Protein AF-A0A821U5T6-F1 (afdb_monomer)

Foldseek 3Di:
DDDDDDDDDDDDDDDPDPDPDDPPDDDDPVVVVDVCPVPCVVVDDPVVVVVVVVVVVVVVVVVVVVVVVCVVVPPPPPVDDDPPDDPPPPDPPLRVLVVVLVVVLVVQLPDDDDFDDPVVLVVCCVPPPDPVQCVDPVSVVVSVVVVVVVRVVVSVVRSLLSCQVPDDQDPGPPCPPPPNDHHDPDPPPPDPPDCVVVVVVVVVVVCVVPPPVQPVVSVVVVVVCCVVPVVPPPDDPVVD

Secondary structure (DSSP, 8-state):
--------------------PPPP----GGGT--TTTT-HHHH--HHHHHHHHHHHHHHHHHHHHHHHHHHHHHHHHTTS----PPPTT---HHHHHHHHHHHHHHHHHTS--PPPPHHHHHHHHHHHS-HHHHHSHHHHHHHHHHHHHHHHHHHHHHHHHHHHHH-PPP--TT-TT-S-PSPPPP-TT---S-THHHHHHHHHHHHHHH-----HHHHHHHHHHHHHHTTS-S--GGG-

Structure (mmCIF, N/CA/C/O backbone):
data_AF-A0A821U5T6-F1
#
_entry.id   AF-A0A821U5T6-F1
#
loop_
_atom_site.group_PDB
_atom_site.id
_atom_site.type_symbol
_atom_site.label_atom_id
_atom_site.label_alt_id
_atom_site.label_comp_id
_atom_site.label_asym_id
_atom_site.label_entity_id
_atom_site.label_seq_id
_atom_site.pdbx_PDB_ins_code
_atom_site.Cartn_x
_atom_site.Cartn_y
_atom_site.Cartn_z
_atom_site.occupancy
_atom_site.B_iso_or_equiv
_atom_site.auth_seq_id
_atom_site.auth_comp_id
_atom_site.auth_asym_id
_atom_site.auth_atom_id
_atom_site.pdbx_PDB_model_num
ATOM 1 N N . MET A 1 1 ? 11.847 -25.724 -51.169 1.00 41.75 1 MET A N 1
ATOM 2 C CA . MET A 1 1 ? 12.305 -25.542 -52.565 1.00 41.75 1 MET A CA 1
ATOM 3 C C . MET A 1 1 ? 11.464 -24.415 -53.144 1.00 41.75 1 MET A C 1
ATOM 5 O O . MET A 1 1 ? 10.298 -24.633 -53.436 1.00 41.75 1 MET A O 1
ATOM 9 N N . ASN A 1 2 ? 11.985 -23.185 -53.131 1.00 35.88 2 ASN A N 1
ATOM 10 C CA . ASN A 1 2 ? 11.194 -21.982 -53.409 1.00 35.88 2 ASN A CA 1
ATOM 11 C C . ASN A 1 2 ? 11.199 -21.663 -54.905 1.00 35.88 2 ASN A C 1
ATOM 13 O O . ASN A 1 2 ? 12.261 -21.547 -55.509 1.00 35.88 2 ASN A O 1
ATOM 17 N N . GLY A 1 3 ? 10.001 -21.537 -55.475 1.00 44.62 3 GLY A N 1
ATOM 18 C CA . GLY A 1 3 ? 9.783 -21.183 -56.873 1.00 44.62 3 GLY A CA 1
ATOM 19 C C . GLY A 1 3 ? 9.775 -19.680 -57.150 1.00 44.62 3 GLY A C 1
ATOM 20 O O . GLY A 1 3 ? 9.912 -18.867 -56.238 1.00 44.62 3 GLY A O 1
ATOM 21 N N . LYS A 1 4 ? 9.591 -19.362 -58.437 1.00 37.97 4 LYS A N 1
ATOM 22 C CA . LYS A 1 4 ? 8.979 -18.170 -59.075 1.00 37.97 4 LYS A CA 1
ATOM 23 C C . LYS A 1 4 ? 9.140 -18.401 -60.594 1.00 37.97 4 LYS A C 1
ATOM 25 O O . LYS A 1 4 ? 10.227 -18.756 -61.029 1.00 37.97 4 LYS A O 1
ATOM 30 N N . GLY A 1 5 ? 8.083 -18.465 -61.415 1.00 35.12 5 GLY A N 1
ATOM 31 C CA . GLY A 1 5 ? 7.288 -17.315 -61.876 1.00 35.12 5 GLY A CA 1
ATOM 32 C C . GLY A 1 5 ? 8.215 -16.351 -62.631 1.00 35.12 5 GLY A C 1
ATOM 33 O O . GLY A 1 5 ? 9.067 -15.757 -61.992 1.00 35.12 5 GLY A O 1
ATOM 34 N N . GLY A 1 6 ? 8.226 -16.175 -63.952 1.00 39.78 6 GLY A N 1
ATOM 35 C CA . GLY A 1 6 ? 7.180 -16.244 -64.967 1.00 39.78 6 GLY A CA 1
ATOM 36 C C . GLY A 1 6 ? 7.080 -14.864 -65.635 1.00 39.78 6 GLY A C 1
ATOM 37 O O . GLY A 1 6 ? 6.573 -13.943 -65.005 1.00 39.78 6 GLY A O 1
ATOM 38 N N . SER A 1 7 ? 7.576 -14.705 -66.870 1.00 36.31 7 SER A N 1
ATOM 39 C CA . SER A 1 7 ? 7.034 -13.795 -67.905 1.00 36.31 7 SER A CA 1
ATOM 40 C C . SER A 1 7 ? 7.830 -13.855 -69.220 1.00 36.31 7 SER A C 1
ATOM 42 O O . SER A 1 7 ? 8.996 -14.247 -69.196 1.00 36.31 7 SER A O 1
ATOM 44 N N . PRO A 1 8 ? 7.190 -13.539 -70.365 1.00 48.41 8 PRO A N 1
ATOM 45 C CA . PRO A 1 8 ? 7.439 -14.201 -71.642 1.00 48.41 8 PRO A CA 1
ATOM 46 C C . PRO A 1 8 ? 7.877 -13.180 -72.730 1.00 48.41 8 PRO A C 1
ATOM 48 O O . PRO A 1 8 ? 8.609 -12.250 -72.409 1.00 48.41 8 PRO A O 1
ATOM 51 N N . PRO A 1 9 ? 7.562 -13.369 -74.024 1.00 58.09 9 PRO A N 1
ATOM 52 C CA . PRO A 1 9 ? 8.517 -13.627 -75.096 1.00 58.09 9 PRO A CA 1
ATOM 53 C C . PRO A 1 9 ? 8.724 -12.403 -76.011 1.00 58.09 9 PRO A C 1
ATOM 55 O O . PRO A 1 9 ? 7.942 -11.456 -75.995 1.00 58.09 9 PRO A O 1
ATOM 58 N N . SER A 1 10 ? 9.702 -12.439 -76.918 1.00 38.41 10 SER A N 1
ATOM 59 C CA . SER A 1 10 ? 9.569 -11.649 -78.147 1.00 38.41 10 SER A CA 1
ATOM 60 C C . SER A 1 10 ? 10.145 -12.364 -79.360 1.00 38.41 10 SER A C 1
ATOM 62 O O . SER A 1 10 ? 11.200 -12.997 -79.340 1.00 38.41 10 SER A O 1
ATOM 64 N N . LEU A 1 11 ? 9.310 -12.332 -80.391 1.00 34.28 11 LEU A N 1
ATOM 65 C CA . LEU A 1 11 ? 9.379 -13.089 -81.616 1.00 34.28 11 LEU A CA 1
ATOM 66 C C . LEU A 1 11 ? 10.577 -12.712 -82.486 1.00 34.28 11 LEU A C 1
ATOM 68 O O . LEU A 1 11 ? 10.968 -11.555 -82.619 1.00 34.28 11 LEU A O 1
ATOM 72 N N . SER A 1 12 ? 11.044 -13.759 -83.160 1.00 47.06 12 SER A N 1
ATOM 73 C CA . SER A 1 12 ? 11.695 -13.798 -84.464 1.00 47.06 12 SER A CA 1
ATOM 74 C C . SER A 1 12 ? 11.774 -12.482 -85.244 1.00 47.06 12 SER A C 1
ATOM 76 O O . SER A 1 12 ? 10.763 -11.948 -85.700 1.00 47.06 12 SER A O 1
ATOM 78 N N . THR A 1 13 ? 12.995 -12.110 -85.624 1.00 39.12 13 THR A N 1
ATOM 79 C CA . THR A 1 13 ? 13.221 -11.534 -86.951 1.00 39.12 13 THR A CA 1
ATOM 80 C C . THR A 1 13 ? 14.315 -12.321 -87.661 1.00 39.12 13 THR A C 1
ATOM 82 O O . THR A 1 13 ? 15.510 -12.224 -87.398 1.00 39.12 13 THR A O 1
ATOM 85 N N . ASN A 1 14 ? 13.850 -13.177 -88.564 1.00 47.62 14 ASN A N 1
ATOM 86 C CA . ASN A 1 14 ? 14.641 -13.892 -89.543 1.00 47.62 14 ASN A CA 1
ATOM 87 C C . ASN A 1 14 ? 15.193 -12.871 -90.551 1.00 47.62 14 ASN A C 1
ATOM 89 O O . ASN A 1 14 ? 14.441 -12.325 -91.356 1.00 47.62 14 ASN A O 1
ATOM 93 N N . ARG A 1 15 ? 16.497 -12.587 -90.502 1.00 43.56 15 ARG A N 1
ATOM 94 C CA . ARG A 1 15 ? 17.212 -11.894 -91.583 1.00 43.56 15 ARG A CA 1
ATOM 95 C C . ARG A 1 15 ? 18.318 -12.805 -92.101 1.00 43.56 15 ARG A C 1
ATOM 97 O O . ARG A 1 15 ? 19.454 -12.757 -91.633 1.00 43.56 15 ARG A O 1
ATOM 104 N N . LYS A 1 16 ? 17.980 -13.628 -93.096 1.00 54.50 16 LYS A N 1
ATOM 105 C CA . LYS A 1 16 ? 18.964 -14.283 -93.967 1.00 54.50 16 LYS A CA 1
ATOM 106 C C . LYS A 1 16 ? 19.743 -13.193 -94.709 1.00 54.50 16 LYS A C 1
ATOM 108 O O . LYS A 1 16 ? 19.276 -12.668 -95.713 1.00 54.50 16 LYS A O 1
ATOM 113 N N . SER A 1 17 ? 20.911 -12.821 -94.186 1.00 55.22 17 SER A N 1
ATOM 114 C CA . SER A 1 17 ? 21.883 -12.014 -94.925 1.00 55.22 17 SER A CA 1
ATOM 115 C C . SER A 1 17 ? 22.790 -12.963 -95.704 1.00 55.22 17 SER A C 1
ATOM 117 O O . SER A 1 17 ? 23.592 -13.688 -95.120 1.00 55.22 17 SER A O 1
ATOM 119 N N . ASN A 1 18 ? 22.632 -12.995 -97.027 1.00 61.22 18 ASN A N 1
ATOM 120 C CA . ASN A 1 18 ? 23.590 -13.637 -97.922 1.00 61.22 18 ASN A CA 1
ATOM 121 C C . ASN A 1 18 ? 24.898 -12.834 -97.871 1.00 61.22 18 ASN A C 1
ATOM 123 O O . ASN A 1 18 ? 25.072 -11.868 -98.611 1.00 61.22 18 ASN A O 1
ATOM 127 N N . LYS A 1 19 ? 25.805 -13.190 -96.956 1.00 64.50 19 LYS A N 1
ATOM 128 C CA . LYS A 1 19 ? 27.163 -12.642 -96.925 1.00 64.50 19 LYS A CA 1
ATOM 129 C C . LYS A 1 19 ? 27.997 -13.386 -97.960 1.00 64.50 19 LYS A C 1
ATOM 131 O O . LYS A 1 19 ? 28.305 -14.559 -97.775 1.00 64.50 19 LYS A O 1
ATOM 136 N N . VAL A 1 20 ? 28.361 -12.703 -99.042 1.00 66.44 20 VAL A N 1
ATOM 137 C CA . VAL A 1 20 ? 29.410 -13.167 -99.954 1.00 66.44 20 VAL A CA 1
ATOM 138 C C . VAL A 1 20 ? 30.712 -13.190 -99.153 1.00 66.44 20 VAL A C 1
ATOM 140 O O . VAL A 1 20 ? 31.238 -12.139 -98.791 1.00 66.44 20 VAL A O 1
ATOM 143 N N . VAL A 1 21 ? 31.190 -14.381 -98.796 1.00 72.69 21 VAL A N 1
ATOM 144 C CA . VAL A 1 21 ? 32.475 -14.549 -98.111 1.00 72.69 21 VAL A CA 1
ATOM 145 C C . VAL A 1 21 ? 33.541 -14.697 -99.186 1.00 72.69 21 VAL A C 1
ATOM 147 O O . VAL A 1 21 ? 33.490 -15.625 -99.991 1.00 72.69 21 VAL A O 1
ATOM 150 N N . LEU A 1 22 ? 34.487 -13.758 -99.216 1.00 71.94 22 LEU A N 1
ATOM 151 C CA . LEU A 1 22 ? 35.672 -13.875 -100.060 1.00 71.94 22 LEU A CA 1
ATOM 152 C C . LEU A 1 22 ? 36.448 -15.141 -99.654 1.00 71.94 22 LEU A C 1
ATOM 154 O O . LEU A 1 22 ? 36.551 -15.424 -98.456 1.00 71.94 22 LEU A O 1
ATOM 158 N N . PRO A 1 23 ? 36.995 -15.905 -100.613 1.00 70.00 23 PRO A N 1
ATOM 159 C CA . PRO A 1 23 ? 37.800 -17.075 -100.297 1.00 70.00 23 PRO A CA 1
ATOM 160 C C . PRO A 1 23 ? 38.982 -16.681 -99.408 1.00 70.00 23 PRO A C 1
ATOM 162 O O . PRO A 1 23 ? 39.540 -15.587 -99.530 1.00 70.00 23 PRO A O 1
ATOM 165 N N . GLN A 1 24 ? 39.354 -17.575 -98.490 1.00 73.62 24 GLN A N 1
ATOM 166 C CA . GLN A 1 24 ? 40.484 -17.338 -97.600 1.00 73.62 24 GLN A CA 1
ATOM 167 C C . GLN A 1 24 ? 41.754 -17.144 -98.431 1.00 73.62 24 GLN A C 1
ATOM 169 O O . GLN A 1 24 ? 42.193 -18.050 -99.139 1.00 73.62 24 GLN A O 1
ATOM 174 N N . ILE A 1 25 ? 42.338 -15.948 -98.345 1.00 74.69 25 ILE A N 1
ATOM 175 C CA . ILE A 1 25 ? 43.613 -15.638 -98.989 1.00 74.69 25 ILE A CA 1
ATOM 176 C C . ILE A 1 25 ? 44.682 -16.487 -98.297 1.00 74.69 25 ILE A C 1
ATOM 178 O O . ILE A 1 25 ? 45.031 -16.230 -97.142 1.00 74.69 25 ILE A O 1
ATOM 182 N N . GLN A 1 26 ? 45.193 -17.501 -98.996 1.00 75.56 26 GLN A N 1
ATOM 183 C CA . GLN A 1 26 ? 46.324 -18.293 -98.524 1.00 75.56 26 GLN A CA 1
ATOM 184 C C . GLN A 1 26 ? 47.570 -17.403 -98.538 1.00 75.56 26 GLN A C 1
ATOM 186 O O . GLN A 1 26 ? 48.056 -17.005 -99.595 1.00 75.56 26 GLN A O 1
ATOM 191 N N . ARG A 1 27 ? 48.053 -17.026 -97.352 1.00 73.88 27 ARG A N 1
ATOM 192 C CA . ARG A 1 27 ? 49.290 -16.250 -97.210 1.00 73.88 27 ARG A CA 1
ATOM 193 C C . ARG A 1 27 ? 50.480 -17.201 -97.272 1.00 73.88 27 ARG A C 1
ATOM 195 O O . ARG A 1 27 ? 50.437 -18.281 -96.690 1.00 73.88 27 ARG A O 1
ATOM 202 N N . HIS A 1 28 ? 51.533 -16.789 -97.973 1.00 75.38 28 HIS A N 1
ATOM 203 C CA . HIS A 1 28 ? 52.775 -17.552 -98.082 1.00 75.38 28 HIS A CA 1
ATOM 204 C C . HIS A 1 28 ? 53.360 -17.843 -96.681 1.00 75.38 28 HIS A C 1
ATOM 206 O O . HIS A 1 28 ? 53.300 -16.950 -95.834 1.00 75.38 28 HIS A O 1
ATOM 212 N N . PRO A 1 29 ? 53.946 -19.029 -96.411 1.00 71.38 29 PRO A N 1
ATOM 213 C CA . PRO A 1 29 ? 54.462 -19.401 -95.085 1.00 71.38 29 PRO A CA 1
ATOM 214 C C . PRO A 1 29 ? 55.449 -18.381 -94.490 1.00 71.38 29 PRO A C 1
ATOM 216 O O . PRO A 1 29 ? 55.382 -18.093 -93.300 1.00 71.38 29 PRO A O 1
ATOM 219 N N . ALA A 1 30 ? 56.260 -17.727 -95.330 1.00 69.19 30 ALA A N 1
ATOM 220 C CA . ALA A 1 30 ? 57.162 -16.639 -94.923 1.00 69.19 30 ALA A CA 1
ATOM 221 C C . ALA A 1 30 ? 56.457 -15.421 -94.279 1.00 69.19 30 ALA A C 1
ATOM 223 O O . ALA A 1 30 ? 57.089 -14.651 -93.570 1.00 69.19 30 ALA A O 1
ATOM 224 N N . TYR A 1 31 ? 55.148 -15.238 -94.491 1.00 69.19 31 TYR A N 1
ATOM 225 C CA . TYR A 1 31 ? 54.360 -14.194 -93.824 1.00 69.19 31 TYR A CA 1
ATOM 226 C C . TYR A 1 31 ? 54.216 -14.444 -92.315 1.00 69.19 31 TYR A C 1
ATOM 228 O O . TYR A 1 31 ? 54.044 -13.508 -91.536 1.00 69.19 31 TYR A O 1
ATOM 236 N N . PHE A 1 32 ? 54.237 -15.711 -91.893 1.00 68.75 32 PHE A N 1
ATOM 237 C CA . PHE A 1 32 ? 54.090 -16.089 -90.488 1.00 68.75 32 PHE A CA 1
ATOM 238 C C . PHE A 1 32 ? 55.421 -16.052 -89.725 1.00 68.75 32 PHE A C 1
ATOM 240 O O . PHE A 1 32 ? 55.407 -15.991 -88.494 1.00 68.75 32 PHE A O 1
ATOM 247 N N . GLU A 1 33 ? 56.539 -16.023 -90.451 1.00 74.00 33 GLU A N 1
ATOM 248 C CA . GLU A 1 33 ? 57.908 -15.947 -89.937 1.00 74.00 33 GLU A CA 1
ATOM 249 C C . GLU A 1 33 ? 58.474 -14.530 -90.111 1.00 74.00 33 GLU A C 1
ATOM 251 O O . GLU A 1 33 ? 59.474 -14.314 -90.789 1.00 74.00 33 GLU A O 1
ATOM 256 N N . ASP A 1 34 ? 57.814 -13.536 -89.510 1.00 72.75 34 ASP A N 1
ATOM 257 C CA . ASP A 1 34 ? 58.365 -12.181 -89.431 1.00 72.75 34 ASP A CA 1
ATOM 258 C C . ASP A 1 34 ? 59.373 -12.102 -88.263 1.00 72.75 34 ASP A C 1
ATOM 260 O O . ASP A 1 34 ? 58.960 -12.207 -87.097 1.00 72.75 34 ASP A O 1
ATOM 264 N N . PRO A 1 35 ? 60.681 -11.903 -88.527 1.00 75.88 35 PRO A N 1
ATOM 265 C CA . PRO A 1 35 ? 61.704 -11.819 -87.484 1.00 75.88 35 PRO A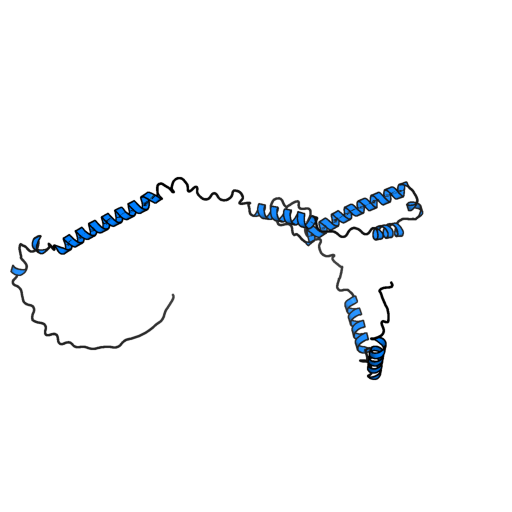 CA 1
ATOM 266 C C . PRO A 1 35 ? 61.493 -10.635 -86.523 1.00 75.88 35 PRO A C 1
ATOM 268 O O . PRO A 1 35 ? 62.064 -10.623 -85.433 1.00 75.88 35 PRO A O 1
ATOM 271 N N . TYR A 1 36 ? 60.647 -9.661 -86.878 1.00 71.50 36 TYR A N 1
ATOM 272 C CA . TYR A 1 36 ? 60.377 -8.461 -86.083 1.00 71.50 36 TYR A CA 1
ATOM 273 C C . TYR A 1 36 ? 59.015 -8.469 -85.378 1.00 71.50 36 TYR A C 1
ATOM 275 O O . TYR A 1 36 ? 58.653 -7.479 -84.737 1.00 71.50 36 TYR A O 1
ATOM 283 N N . LYS A 1 37 ? 58.276 -9.585 -85.411 1.00 73.12 37 LYS A N 1
ATOM 284 C CA . LYS A 1 37 ? 56.957 -9.727 -84.763 1.00 73.12 37 LYS A CA 1
ATOM 285 C C . LYS A 1 37 ? 56.964 -9.424 -83.258 1.00 73.12 37 LYS A C 1
ATOM 287 O O . LYS A 1 37 ? 55.982 -8.915 -82.726 1.00 73.12 37 LYS A O 1
ATOM 292 N N . ASN A 1 38 ? 58.080 -9.707 -82.587 1.00 75.75 38 ASN A N 1
ATOM 293 C CA . ASN A 1 38 ? 58.281 -9.439 -81.157 1.00 75.75 38 ASN A CA 1
ATOM 294 C C . ASN A 1 38 ? 59.041 -8.127 -80.901 1.00 75.75 38 ASN A C 1
ATOM 296 O O . ASN A 1 38 ? 59.502 -7.884 -79.786 1.00 75.75 38 ASN A O 1
ATOM 300 N N . SER A 1 39 ? 59.236 -7.297 -81.929 1.00 82.75 39 SER A N 1
ATOM 301 C CA . SER A 1 39 ? 59.929 -6.026 -81.764 1.00 82.75 39 SER A CA 1
ATOM 302 C C . SER A 1 39 ? 59.099 -5.078 -80.904 1.00 82.75 39 SER A C 1
ATOM 304 O O . SER A 1 39 ? 57.879 -4.965 -81.043 1.00 82.75 39 SER A O 1
ATOM 306 N N . ILE A 1 40 ? 59.794 -4.337 -80.042 1.00 76.81 40 ILE A N 1
ATOM 307 C CA . ILE A 1 40 ? 59.189 -3.317 -79.181 1.00 76.81 40 ILE A CA 1
ATOM 308 C C . ILE A 1 40 ? 58.408 -2.304 -80.029 1.00 76.81 40 ILE A C 1
ATOM 310 O O . ILE A 1 40 ? 57.365 -1.831 -79.599 1.00 76.81 40 ILE A O 1
ATOM 314 N N . LEU A 1 41 ? 58.858 -2.023 -81.257 1.00 75.81 41 LEU A N 1
ATOM 315 C CA . LEU A 1 41 ? 58.218 -1.086 -82.182 1.00 75.81 41 LEU A CA 1
ATOM 316 C C . LEU A 1 41 ? 56.816 -1.528 -82.632 1.00 75.81 41 LEU A C 1
ATOM 318 O O . LEU A 1 41 ? 55.971 -0.669 -82.863 1.00 75.81 41 LEU A O 1
ATOM 322 N N . PHE A 1 42 ? 56.548 -2.835 -82.727 1.00 75.94 42 PHE A N 1
ATOM 323 C CA . PHE A 1 42 ? 55.234 -3.350 -83.128 1.00 75.94 42 PHE A CA 1
ATOM 324 C C . PHE A 1 42 ? 54.227 -3.353 -81.967 1.00 75.94 42 PHE A C 1
ATOM 326 O O . PHE A 1 42 ? 53.027 -3.167 -82.167 1.00 75.94 42 PHE A O 1
ATOM 333 N N . SER A 1 43 ? 54.711 -3.547 -80.736 1.00 76.94 43 SER A N 1
ATOM 334 C CA . SER A 1 43 ? 53.879 -3.568 -79.527 1.00 76.94 43 SER A CA 1
ATOM 335 C C . SER A 1 43 ? 53.753 -2.210 -78.835 1.00 76.94 43 SER A C 1
ATOM 337 O O . SER A 1 43 ? 52.844 -2.020 -78.028 1.00 76.94 43 SER A O 1
ATOM 339 N N . PHE A 1 44 ? 54.670 -1.274 -79.096 1.00 84.94 44 PHE A N 1
ATOM 340 C CA . PHE A 1 44 ? 54.711 0.011 -78.409 1.00 84.94 44 PHE A CA 1
ATOM 341 C C . PHE A 1 44 ? 53.586 0.927 -78.883 1.00 84.94 44 PHE A C 1
ATOM 343 O O . PHE A 1 44 ? 53.511 1.315 -80.048 1.00 84.94 44 PHE A O 1
ATOM 350 N N . LYS A 1 45 ? 52.741 1.337 -77.939 1.00 85.50 45 LYS A N 1
ATOM 351 C CA . LYS A 1 45 ? 51.684 2.320 -78.158 1.00 85.50 45 LYS A CA 1
ATOM 352 C C . LYS A 1 45 ? 51.918 3.501 -77.234 1.00 85.50 45 LYS A C 1
ATOM 354 O O . LYS A 1 45 ? 51.827 3.379 -76.016 1.00 85.50 45 LYS A O 1
ATOM 359 N N . LEU A 1 46 ? 52.203 4.662 -77.823 1.00 87.56 46 LEU A N 1
ATOM 360 C CA . LEU A 1 46 ? 52.455 5.892 -77.069 1.00 87.56 46 LEU A CA 1
ATOM 361 C C . LEU A 1 46 ? 51.280 6.247 -76.144 1.00 87.56 46 LEU A C 1
ATOM 363 O O . LEU A 1 46 ? 51.502 6.653 -75.007 1.00 87.56 46 LEU A O 1
ATOM 367 N N . LYS A 1 47 ? 50.048 6.034 -76.622 1.00 91.31 47 LYS A N 1
ATOM 368 C CA . LYS A 1 47 ? 48.818 6.255 -75.857 1.00 91.31 47 LYS A CA 1
ATOM 369 C C . LYS A 1 47 ? 48.799 5.450 -74.557 1.00 91.31 47 LYS A C 1
ATOM 371 O O . LYS A 1 47 ? 48.578 6.029 -73.505 1.00 91.31 47 LYS A O 1
ATOM 376 N N . ASP A 1 48 ? 49.095 4.154 -74.617 1.00 90.81 48 ASP A N 1
ATOM 377 C CA . ASP A 1 48 ? 49.048 3.278 -73.439 1.00 90.81 48 ASP A CA 1
ATOM 378 C C . ASP A 1 48 ? 50.050 3.748 -72.371 1.00 90.81 48 ASP A C 1
ATOM 380 O O . ASP A 1 48 ? 49.731 3.796 -71.185 1.00 90.81 48 ASP A O 1
ATOM 384 N N . ARG A 1 49 ? 51.234 4.209 -72.797 1.00 89.94 49 ARG A N 1
ATOM 385 C CA . ARG A 1 49 ? 52.244 4.787 -71.897 1.00 89.94 49 ARG A CA 1
ATOM 386 C C . ARG A 1 49 ? 51.796 6.115 -71.280 1.00 89.94 49 ARG A C 1
ATOM 388 O O . ARG A 1 49 ? 52.077 6.367 -70.109 1.00 89.94 49 ARG A O 1
ATOM 395 N N . GLN A 1 50 ? 51.124 6.966 -72.054 1.00 93.56 50 GLN A N 1
ATOM 396 C CA . GLN A 1 50 ? 50.547 8.219 -71.554 1.00 93.56 50 GLN A CA 1
ATOM 397 C C . GLN A 1 50 ? 49.408 7.948 -70.562 1.00 93.56 50 GLN A C 1
ATOM 399 O O . GLN A 1 50 ? 49.366 8.573 -69.503 1.00 93.56 50 GLN A O 1
ATOM 404 N N . ASP A 1 51 ? 48.551 6.967 -70.848 1.00 93.56 51 ASP A N 1
ATOM 405 C CA . ASP A 1 51 ? 47.458 6.544 -69.970 1.00 93.56 51 ASP A CA 1
ATOM 406 C C . ASP A 1 51 ? 47.998 5.956 -68.653 1.00 93.56 51 ASP A C 1
ATOM 408 O O . ASP A 1 51 ? 47.479 6.250 -67.576 1.00 93.56 51 ASP A O 1
ATOM 412 N N . GLU A 1 52 ? 49.068 5.156 -68.700 1.00 95.62 52 GLU A N 1
ATOM 413 C CA . GLU A 1 52 ? 49.755 4.659 -67.500 1.00 95.62 52 GLU A CA 1
ATOM 414 C C . GLU A 1 52 ? 50.375 5.784 -66.669 1.00 95.62 52 GLU A C 1
ATOM 416 O O . GLU A 1 52 ? 50.255 5.781 -65.442 1.00 95.62 52 GLU A O 1
ATOM 421 N N . MET A 1 53 ? 51.021 6.755 -67.320 1.00 95.69 53 MET A N 1
ATOM 422 C CA . MET A 1 53 ? 51.597 7.915 -66.642 1.00 95.69 53 MET A CA 1
ATOM 423 C C . MET A 1 53 ? 50.511 8.741 -65.948 1.00 95.69 53 MET A C 1
ATOM 425 O O . MET A 1 53 ? 50.660 9.085 -64.777 1.00 95.69 53 MET A O 1
ATOM 429 N N . LEU A 1 54 ? 49.390 8.989 -66.631 1.00 96.38 54 LEU A N 1
ATOM 430 C CA . LEU A 1 54 ? 48.260 9.719 -66.065 1.00 96.38 54 LEU A CA 1
ATOM 431 C C . LEU A 1 54 ? 47.661 8.986 -64.860 1.00 96.38 54 LEU A C 1
ATOM 433 O O . LEU A 1 54 ? 47.423 9.602 -63.824 1.00 96.38 54 LEU A O 1
ATOM 437 N N . LYS A 1 55 ? 47.484 7.661 -64.950 1.00 96.69 55 LYS A N 1
ATOM 438 C CA . LYS A 1 55 ? 47.009 6.844 -63.821 1.00 96.69 55 LYS A CA 1
ATOM 439 C C . LYS A 1 55 ? 47.911 6.975 -62.596 1.00 96.69 55 LYS A C 1
ATOM 441 O O . LYS A 1 55 ? 47.399 7.068 -61.486 1.00 96.69 55 LYS A O 1
ATOM 446 N N . ARG A 1 56 ? 49.236 6.996 -62.781 1.00 96.88 56 ARG A N 1
ATOM 447 C CA . ARG A 1 56 ? 50.183 7.180 -61.668 1.00 96.88 56 ARG A CA 1
ATOM 448 C C . ARG A 1 56 ? 50.011 8.542 -61.002 1.00 96.88 56 ARG A C 1
ATOM 450 O O . ARG A 1 56 ? 49.892 8.581 -59.785 1.00 96.88 56 ARG A O 1
ATOM 457 N N . ILE A 1 57 ? 49.916 9.613 -61.791 1.00 97.19 57 ILE A N 1
ATOM 458 C CA . ILE A 1 57 ? 49.719 10.978 -61.278 1.00 97.19 57 ILE A CA 1
ATOM 459 C C . ILE A 1 57 ? 48.412 11.075 -60.484 1.00 97.19 57 ILE A C 1
ATOM 461 O O . ILE A 1 57 ? 48.403 11.601 -59.376 1.00 97.19 57 ILE A O 1
ATOM 465 N N . VAL A 1 58 ? 47.318 10.517 -61.013 1.00 97.12 58 VAL A N 1
ATOM 466 C CA . VAL A 1 58 ? 46.013 10.510 -60.330 1.00 97.12 58 VAL A CA 1
ATOM 467 C C . VAL A 1 58 ? 46.085 9.759 -58.999 1.00 97.12 58 VAL A C 1
ATOM 469 O O . VAL A 1 58 ? 45.560 10.235 -57.998 1.00 97.12 58 VAL A O 1
ATOM 472 N N . LEU A 1 59 ? 46.756 8.604 -58.965 1.00 96.81 59 LEU A N 1
ATOM 473 C CA . LEU A 1 59 ? 46.920 7.823 -57.736 1.00 96.81 59 LEU A CA 1
ATOM 474 C C . LEU A 1 59 ? 47.812 8.524 -56.705 1.00 96.81 59 LEU A C 1
ATOM 476 O O . LEU A 1 59 ? 47.532 8.435 -55.512 1.00 96.81 59 LEU A O 1
ATOM 480 N N . GLU A 1 60 ? 48.876 9.202 -57.135 1.00 96.94 60 GLU A N 1
ATOM 481 C CA . GLU A 1 60 ? 49.724 9.998 -56.241 1.00 96.94 60 GLU A CA 1
ATOM 482 C C . GLU A 1 60 ? 48.952 11.169 -55.634 1.00 96.94 60 GLU A C 1
ATOM 484 O O . GLU A 1 60 ? 48.985 11.342 -54.417 1.00 96.94 60 GLU A O 1
ATOM 489 N N . HIS A 1 61 ? 48.195 11.908 -56.449 1.00 96.12 61 HIS A N 1
ATOM 490 C CA . HIS A 1 61 ? 47.340 12.993 -55.967 1.00 96.12 61 HIS A CA 1
ATOM 491 C C . HIS A 1 61 ? 46.284 12.497 -54.975 1.00 96.12 61 HIS A C 1
ATOM 493 O O . HIS A 1 61 ? 46.146 13.065 -53.896 1.00 96.12 61 HIS A O 1
ATOM 499 N N . ALA A 1 62 ? 45.596 11.396 -55.295 1.00 94.56 62 ALA A N 1
ATOM 500 C CA . ALA A 1 62 ? 44.592 10.811 -54.408 1.00 94.56 62 ALA A CA 1
ATOM 501 C C . ALA A 1 62 ? 45.184 10.420 -53.042 1.00 94.56 62 ALA A C 1
ATOM 503 O O . ALA A 1 62 ? 44.579 10.685 -52.005 1.00 94.56 62 ALA A O 1
ATOM 504 N N . LYS A 1 63 ? 46.395 9.845 -53.025 1.00 94.38 63 LYS A N 1
ATOM 505 C CA . LYS A 1 63 ? 47.103 9.508 -51.779 1.00 94.38 63 LYS A CA 1
ATOM 506 C C . LYS A 1 63 ? 47.502 10.743 -50.974 1.00 94.38 63 LYS A C 1
ATOM 508 O O . LYS A 1 63 ? 47.424 10.718 -49.749 1.00 94.38 63 LYS A O 1
ATOM 513 N N . GLN A 1 64 ? 47.953 11.805 -51.638 1.00 92.88 64 GLN A N 1
ATOM 514 C CA . GLN A 1 64 ? 48.321 13.053 -50.965 1.00 92.88 64 GLN A CA 1
ATOM 515 C C . GLN A 1 64 ? 47.101 13.736 -50.339 1.00 92.88 64 GLN A C 1
ATOM 517 O O . GLN A 1 64 ? 47.186 14.211 -49.209 1.00 92.88 64 GLN A O 1
ATOM 522 N N . GLU A 1 65 ? 45.960 13.747 -51.032 1.00 88.75 65 GLU A N 1
ATOM 523 C CA . GLU A 1 65 ? 44.700 14.279 -50.498 1.00 88.75 65 GLU A CA 1
ATOM 524 C C . GLU A 1 65 ? 44.190 13.463 -49.305 1.00 88.75 65 GLU A C 1
ATOM 526 O O . GLU A 1 65 ? 43.768 14.043 -48.305 1.00 88.75 65 GLU A O 1
ATOM 531 N N . GLU A 1 66 ? 44.286 12.131 -49.365 1.00 88.56 66 GLU A N 1
ATOM 532 C CA . GLU A 1 66 ? 43.959 11.247 -48.240 1.00 88.56 66 GLU A CA 1
ATOM 533 C C . GLU A 1 66 ? 44.821 11.567 -47.008 1.00 88.56 66 GLU A C 1
ATOM 535 O O . GLU A 1 66 ? 44.295 11.753 -45.910 1.00 88.56 66 GLU A O 1
ATOM 540 N N . GLN A 1 67 ? 46.138 11.704 -47.189 1.00 85.12 67 GLN A N 1
ATOM 541 C CA . GLN A 1 67 ? 47.054 12.068 -46.104 1.00 85.12 67 GLN A CA 1
ATOM 542 C C . GLN A 1 67 ? 46.742 13.461 -45.541 1.00 85.12 67 GLN A C 1
ATOM 544 O O . GLN A 1 67 ? 46.607 13.614 -44.328 1.00 85.12 67 GLN A O 1
ATOM 549 N N . ALA A 1 68 ? 46.536 14.463 -46.399 1.00 84.19 68 ALA A N 1
ATOM 550 C CA . ALA A 1 68 ? 46.190 15.819 -45.977 1.00 84.19 68 ALA A CA 1
ATOM 551 C C . ALA A 1 68 ? 44.836 15.901 -45.246 1.00 84.19 68 ALA A C 1
ATOM 553 O O . ALA A 1 68 ? 44.665 16.756 -44.377 1.00 84.19 68 ALA A O 1
ATOM 554 N N . ALA A 1 69 ? 43.882 15.020 -45.564 1.00 78.94 69 ALA A N 1
ATOM 555 C CA . ALA A 1 69 ? 42.610 14.915 -44.854 1.00 78.94 69 ALA A CA 1
ATOM 556 C C . ALA A 1 69 ? 42.751 14.256 -43.468 1.00 78.94 69 ALA A C 1
ATOM 558 O O . ALA A 1 69 ? 42.022 14.621 -42.544 1.00 78.94 69 ALA A O 1
ATOM 559 N N . LEU A 1 70 ? 43.689 13.317 -43.300 1.00 74.06 70 LEU A N 1
ATOM 560 C CA . LEU A 1 70 ? 43.933 12.606 -42.038 1.00 74.06 70 LEU A CA 1
ATOM 561 C C . LEU A 1 70 ? 44.782 13.411 -41.037 1.00 74.06 70 LEU A C 1
ATOM 563 O O . LEU A 1 70 ? 44.488 13.393 -39.840 1.00 74.06 70 LEU A O 1
ATOM 567 N N . GLU A 1 71 ? 45.772 14.176 -41.507 1.00 68.44 71 GLU A N 1
ATOM 568 C CA . GLU A 1 71 ? 46.649 15.030 -40.681 1.00 68.44 71 GLU A CA 1
ATOM 569 C C . GLU A 1 71 ? 45.901 15.956 -39.679 1.00 68.44 71 GLU A C 1
ATOM 571 O O . GLU A 1 71 ? 46.242 15.963 -38.491 1.00 68.44 71 GLU A O 1
ATOM 576 N N . PRO A 1 72 ? 44.838 16.704 -40.055 1.00 64.19 72 PRO A N 1
ATOM 577 C CA . PRO A 1 72 ? 44.097 17.545 -39.108 1.00 64.19 72 PRO A CA 1
ATOM 578 C C . PRO A 1 72 ? 43.226 16.753 -38.115 1.00 64.19 72 PRO A C 1
ATOM 580 O O . PRO A 1 72 ? 42.862 17.299 -37.065 1.00 64.19 72 PRO A O 1
ATOM 583 N N . TYR A 1 73 ? 42.893 15.492 -38.413 1.00 56.53 73 TYR A N 1
ATOM 584 C CA . TYR A 1 73 ? 42.076 14.629 -37.555 1.00 56.53 73 TYR A CA 1
ATOM 585 C C . TYR A 1 73 ? 42.909 13.861 -36.518 1.00 56.53 73 TYR A C 1
ATOM 587 O O . TYR A 1 73 ? 42.482 13.741 -35.365 1.00 56.53 73 TYR A O 1
ATOM 595 N N . ASP A 1 74 ? 44.108 13.394 -36.874 1.00 56.81 74 ASP A N 1
ATOM 596 C CA . ASP A 1 74 ? 44.872 12.470 -36.026 1.00 56.81 74 ASP A CA 1
ATOM 597 C C . ASP A 1 74 ? 45.517 13.134 -34.791 1.00 56.81 74 ASP A C 1
ATOM 599 O O . ASP A 1 74 ? 45.589 12.517 -33.724 1.00 56.81 74 ASP A O 1
ATOM 603 N N . VAL A 1 75 ? 45.905 14.414 -34.863 1.00 57.44 75 VAL A N 1
ATOM 604 C CA . VAL A 1 75 ? 46.590 15.100 -33.742 1.00 57.44 75 VAL A CA 1
ATOM 605 C C . VAL A 1 75 ? 45.611 15.679 -32.707 1.00 57.44 75 VAL A C 1
ATOM 607 O O . VAL A 1 75 ? 45.901 15.697 -31.508 1.00 57.44 75 VAL A O 1
ATOM 610 N N . LYS A 1 76 ? 44.419 16.130 -33.127 1.00 54.09 76 LYS A N 1
ATOM 611 C CA . LYS A 1 76 ? 43.451 16.796 -32.229 1.00 54.09 76 LYS A CA 1
ATOM 612 C C . LYS A 1 76 ? 42.523 15.835 -31.478 1.00 54.09 76 LYS A C 1
ATOM 614 O O . LYS A 1 76 ? 42.080 16.186 -30.385 1.00 54.09 76 LYS A O 1
ATOM 619 N N . TYR A 1 77 ? 42.257 14.636 -32.007 1.00 51.25 77 TYR A N 1
ATOM 620 C CA . TYR A 1 77 ? 41.260 13.720 -31.431 1.00 51.25 77 TYR A CA 1
ATOM 621 C C . TYR A 1 77 ? 41.837 12.505 -30.690 1.00 51.25 77 TYR A C 1
ATOM 623 O O . TYR A 1 77 ? 41.186 12.015 -29.764 1.00 51.25 77 TYR A O 1
ATOM 631 N N . ARG A 1 78 ? 43.069 12.052 -30.980 1.00 49.50 78 ARG A N 1
ATOM 632 C CA . ARG A 1 78 ? 43.652 10.893 -30.266 1.00 49.50 78 ARG A CA 1
ATOM 633 C C . ARG A 1 78 ? 43.922 11.139 -28.781 1.00 49.50 78 ARG A C 1
ATOM 635 O O . ARG A 1 78 ? 43.935 10.190 -28.007 1.00 49.50 78 ARG A O 1
ATOM 642 N N . SER A 1 79 ? 44.086 12.389 -28.346 1.00 56.41 79 SER A N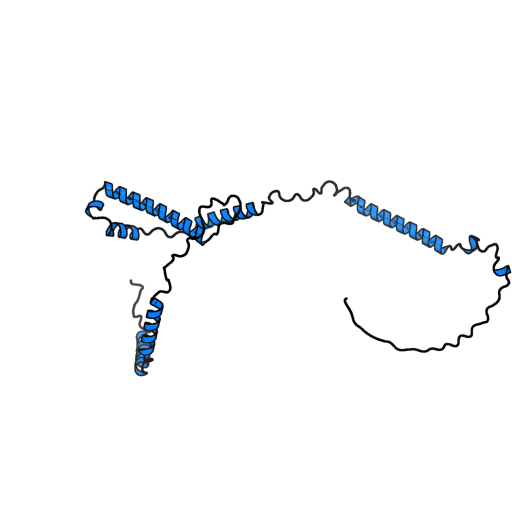 1
ATOM 643 C CA . SER A 1 79 ? 44.375 12.702 -26.937 1.00 56.41 79 SER A CA 1
ATOM 644 C C . SER A 1 79 ? 43.133 12.863 -26.048 1.00 56.41 79 SER A C 1
ATOM 646 O O . SER A 1 79 ? 43.287 13.066 -24.842 1.00 56.41 79 SER A O 1
ATOM 648 N N . ARG A 1 80 ? 41.900 12.783 -26.584 1.00 56.59 80 ARG A N 1
ATOM 649 C CA . ARG A 1 80 ? 40.709 13.145 -25.790 1.00 56.59 80 ARG A CA 1
ATOM 650 C C . ARG A 1 80 ? 39.425 12.351 -26.019 1.00 56.59 80 ARG A C 1
ATOM 652 O O . ARG A 1 80 ? 38.369 12.814 -25.600 1.00 56.59 80 ARG A O 1
ATOM 659 N N . VAL A 1 81 ? 39.485 11.145 -26.575 1.00 55.81 81 VAL A N 1
ATOM 660 C CA . VAL A 1 81 ? 38.332 10.232 -26.525 1.00 55.81 81 VAL A CA 1
ATOM 661 C C . VAL A 1 81 ? 38.621 9.143 -25.501 1.00 55.81 81 VAL A C 1
ATOM 663 O O . VAL A 1 81 ? 39.058 8.045 -25.828 1.00 55.81 81 VAL A O 1
ATOM 666 N N . LYS A 1 82 ? 38.399 9.466 -24.221 1.00 64.38 82 LYS A N 1
ATOM 667 C CA . LYS A 1 82 ? 38.139 8.412 -23.236 1.00 64.38 82 LYS A CA 1
ATOM 668 C C . LYS A 1 82 ? 36.867 7.711 -23.707 1.00 64.38 82 LYS A C 1
ATOM 670 O O . LYS A 1 82 ? 35.884 8.400 -23.983 1.00 64.38 82 LYS A O 1
ATOM 675 N N . SER A 1 83 ? 36.892 6.384 -23.834 1.00 62.81 83 SER A N 1
ATOM 676 C CA . SER A 1 83 ? 35.681 5.599 -24.087 1.00 62.81 83 SER A CA 1
ATOM 677 C C . SER A 1 83 ? 34.575 6.078 -23.145 1.00 62.81 83 SER A C 1
ATOM 679 O O . SER A 1 83 ? 34.889 6.325 -21.976 1.00 62.81 83 SER A O 1
ATOM 681 N N . PRO A 1 84 ? 33.327 6.254 -23.616 1.00 64.56 84 PRO A N 1
ATOM 682 C CA . PRO A 1 84 ? 32.241 6.688 -22.750 1.00 64.56 84 PRO A CA 1
ATOM 683 C C . PRO A 1 84 ? 32.178 5.755 -21.537 1.00 64.56 84 PRO A C 1
ATOM 685 O O . PRO A 1 84 ? 31.915 4.560 -21.669 1.00 64.56 84 PRO A O 1
ATOM 688 N N . GLU A 1 85 ? 32.514 6.289 -20.362 1.00 63.59 85 GLU A N 1
ATOM 689 C CA . GLU A 1 85 ? 32.424 5.554 -19.107 1.00 63.59 85 GLU A CA 1
ATOM 690 C C . GLU A 1 85 ? 30.929 5.406 -18.828 1.00 63.59 85 GLU A C 1
ATOM 692 O O . GLU A 1 85 ? 30.217 6.407 -18.702 1.00 63.59 85 GLU A O 1
ATOM 697 N N . TYR A 1 86 ? 30.431 4.166 -18.799 1.00 59.44 86 TYR A N 1
ATOM 698 C CA . TYR A 1 86 ? 29.063 3.910 -18.360 1.00 59.44 86 TYR A CA 1
ATOM 699 C C . TYR A 1 86 ? 28.860 4.601 -17.006 1.00 59.44 86 TYR A C 1
ATOM 701 O O . TYR A 1 86 ? 29.747 4.517 -16.147 1.00 59.44 86 TYR A O 1
ATOM 709 N N . PRO A 1 87 ? 27.732 5.302 -16.786 1.00 65.62 87 PRO A N 1
ATOM 710 C CA . PRO A 1 87 ? 27.488 5.931 -15.501 1.00 65.62 87 PRO A CA 1
ATOM 711 C C . PRO A 1 87 ? 27.611 4.864 -14.409 1.00 65.62 87 PRO A C 1
ATOM 713 O O . PRO A 1 87 ? 26.983 3.809 -14.481 1.00 65.62 87 PRO A O 1
ATOM 716 N N . LYS A 1 88 ? 28.411 5.140 -13.369 1.00 58.59 88 LYS A N 1
ATOM 717 C CA . LYS A 1 88 ? 28.641 4.234 -12.219 1.00 58.59 88 LYS A CA 1
ATOM 718 C C . LYS A 1 88 ? 27.359 3.879 -11.451 1.00 58.59 88 LYS A C 1
ATOM 720 O O . LYS A 1 88 ? 27.386 3.100 -10.504 1.00 58.59 88 LYS A O 1
ATOM 725 N N . THR A 1 89 ? 26.233 4.452 -11.857 1.00 65.12 89 THR A N 1
ATOM 726 C CA . THR A 1 89 ? 24.890 4.195 -11.356 1.00 65.12 89 THR A CA 1
ATOM 727 C C . THR A 1 89 ? 24.068 3.315 -12.299 1.00 65.12 89 THR A C 1
ATOM 729 O O . THR A 1 89 ? 22.849 3.467 -12.343 1.00 65.12 89 THR A O 1
ATOM 732 N N . CYS A 1 90 ? 24.671 2.360 -13.016 1.00 59.06 90 CYS A N 1
ATOM 733 C CA . CYS A 1 90 ? 23.928 1.147 -13.366 1.00 59.06 90 CYS A CA 1
ATOM 734 C C . CYS A 1 90 ? 23.629 0.401 -12.058 1.00 59.06 90 CYS A C 1
ATOM 736 O O . CYS A 1 90 ? 24.376 -0.471 -11.616 1.00 59.06 90 CYS A O 1
ATOM 738 N N . LEU A 1 91 ? 22.569 0.828 -11.371 1.00 66.81 91 LEU A N 1
ATOM 739 C CA . LEU A 1 91 ? 21.968 0.056 -10.296 1.00 66.81 91 LEU A CA 1
ATOM 740 C C . LEU A 1 91 ? 21.556 -1.284 -10.916 1.00 66.81 91 LEU A C 1
ATOM 742 O O . LEU A 1 91 ? 20.974 -1.292 -11.999 1.00 66.81 91 LEU A O 1
ATOM 746 N N . SER A 1 92 ? 21.869 -2.404 -10.260 1.00 82.44 92 SER A N 1
ATOM 747 C CA . SER A 1 92 ? 21.292 -3.687 -10.666 1.00 82.44 92 SER A CA 1
ATOM 748 C C . SER A 1 92 ? 19.766 -3.568 -10.709 1.00 82.44 92 SER A C 1
ATOM 750 O O . SER A 1 92 ? 19.192 -2.784 -9.945 1.00 82.44 92 SER A O 1
ATOM 752 N N . GLU A 1 93 ? 19.112 -4.335 -11.578 1.00 83.12 93 GLU A N 1
ATOM 753 C CA . GLU A 1 93 ? 17.648 -4.316 -11.718 1.00 83.12 93 GLU A CA 1
ATOM 754 C C . GLU A 1 93 ? 16.961 -4.498 -10.353 1.00 83.12 93 GLU A C 1
ATOM 756 O O . GLU A 1 93 ? 16.134 -3.679 -9.955 1.00 83.12 93 GLU A O 1
ATOM 761 N N . ASP A 1 94 ? 17.438 -5.456 -9.557 1.00 86.12 94 ASP A N 1
ATOM 762 C CA . ASP A 1 94 ? 17.016 -5.689 -8.172 1.00 86.12 94 ASP A CA 1
ATOM 763 C C . ASP A 1 94 ? 17.132 -4.449 -7.275 1.00 86.12 94 ASP A C 1
ATOM 765 O O . ASP A 1 94 ? 16.240 -4.131 -6.483 1.00 86.12 94 ASP A O 1
ATOM 769 N N . ARG A 1 95 ? 18.243 -3.712 -7.387 1.00 86.25 95 ARG A N 1
ATOM 770 C CA . ARG A 1 95 ? 18.469 -2.507 -6.584 1.00 86.25 95 ARG A CA 1
ATOM 771 C C . ARG A 1 95 ? 17.522 -1.390 -7.009 1.00 86.25 95 ARG A C 1
ATOM 773 O O . ARG A 1 95 ? 17.025 -0.688 -6.131 1.00 86.25 95 ARG A O 1
ATOM 780 N N . ALA A 1 96 ? 17.261 -1.243 -8.306 1.00 87.12 96 ALA A N 1
ATOM 781 C CA . ALA A 1 96 ? 16.306 -0.269 -8.823 1.00 87.12 96 ALA A CA 1
ATOM 782 C C . ALA A 1 96 ? 14.876 -0.587 -8.356 1.00 87.12 96 ALA A C 1
ATOM 784 O O . ALA A 1 96 ? 14.203 0.293 -7.818 1.00 87.12 96 ALA A O 1
ATOM 785 N N . ILE A 1 97 ? 14.448 -1.851 -8.460 1.00 88.56 97 ILE A N 1
ATOM 786 C CA . ILE A 1 97 ? 13.136 -2.311 -7.979 1.00 88.56 97 ILE A CA 1
ATOM 787 C C . ILE A 1 97 ? 12.989 -2.034 -6.480 1.00 88.56 97 ILE A C 1
ATOM 789 O O . ILE A 1 97 ? 11.978 -1.479 -6.050 1.00 88.56 97 ILE A O 1
ATOM 793 N N . ARG A 1 98 ? 14.021 -2.335 -5.683 1.00 89.56 98 ARG A N 1
ATOM 794 C CA . ARG A 1 98 ? 14.008 -2.072 -4.239 1.00 89.56 98 ARG A CA 1
ATOM 795 C C . ARG A 1 98 ? 13.893 -0.588 -3.906 1.00 89.56 98 ARG A C 1
ATOM 797 O O . ARG A 1 98 ? 13.094 -0.221 -3.047 1.00 89.56 98 ARG A O 1
ATOM 804 N N . THR A 1 99 ? 14.670 0.266 -4.570 1.00 89.38 99 THR A N 1
ATOM 805 C CA . THR A 1 99 ? 14.607 1.719 -4.352 1.00 89.38 99 THR A CA 1
ATOM 806 C C . THR A 1 99 ? 13.234 2.275 -4.733 1.00 89.38 99 THR A C 1
ATOM 808 O O . THR A 1 99 ? 12.670 3.058 -3.971 1.00 89.38 99 THR A O 1
ATOM 811 N N . ASN A 1 100 ? 12.658 1.817 -5.846 1.00 91.38 100 ASN A N 1
ATOM 812 C CA . ASN A 1 100 ? 11.318 2.217 -6.273 1.00 91.38 100 ASN A CA 1
ATOM 813 C C . ASN A 1 100 ? 10.244 1.763 -5.281 1.00 91.38 100 ASN A C 1
ATOM 815 O O . ASN A 1 100 ? 9.364 2.542 -4.924 1.00 91.38 100 ASN A O 1
ATOM 819 N N . TYR A 1 101 ? 10.326 0.522 -4.799 1.00 91.44 101 TYR A N 1
ATOM 820 C CA . TYR A 1 101 ? 9.380 0.009 -3.818 1.00 91.44 101 TYR A CA 1
ATOM 821 C C . TYR A 1 101 ? 9.447 0.790 -2.498 1.00 91.44 101 TYR A C 1
ATOM 823 O O . TYR A 1 101 ? 8.408 1.194 -1.984 1.00 91.44 101 TYR A O 1
ATOM 831 N N . HIS A 1 102 ? 10.643 1.068 -1.967 1.00 90.00 102 HIS A N 1
ATOM 832 C CA . HIS A 1 102 ? 10.782 1.899 -0.763 1.00 90.00 102 HIS A CA 1
ATOM 833 C C . HIS A 1 102 ? 10.216 3.303 -0.961 1.00 90.00 102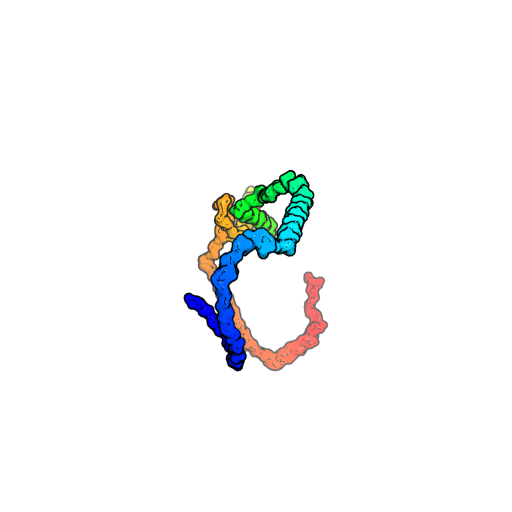 HIS A C 1
ATOM 835 O O . HIS A 1 102 ? 9.482 3.787 -0.103 1.00 90.00 102 HIS A O 1
ATOM 841 N N . TYR A 1 103 ? 10.478 3.917 -2.115 1.00 92.56 103 TYR A N 1
ATOM 842 C CA . TYR A 1 103 ? 9.891 5.207 -2.453 1.00 92.56 103 TYR A CA 1
ATOM 843 C C . TYR A 1 103 ? 8.356 5.153 -2.443 1.00 92.56 103 TYR A C 1
ATOM 845 O O . TYR A 1 103 ? 7.708 5.987 -1.816 1.00 92.56 103 TYR A O 1
ATOM 853 N N . MET A 1 104 ? 7.754 4.154 -3.095 1.00 92.06 104 MET A N 1
ATOM 854 C CA . MET A 1 104 ? 6.297 3.992 -3.104 1.00 92.06 104 MET A CA 1
ATOM 855 C C . MET A 1 104 ? 5.742 3.717 -1.705 1.00 92.06 104 MET A C 1
ATOM 857 O O . MET A 1 104 ? 4.717 4.283 -1.336 1.00 92.06 104 MET A O 1
ATOM 861 N N . LYS A 1 105 ? 6.431 2.905 -0.902 1.00 90.88 105 LYS A N 1
ATOM 862 C CA . LYS A 1 105 ? 6.054 2.606 0.482 1.00 90.88 105 LYS A CA 1
ATOM 863 C C . LYS A 1 105 ? 5.993 3.865 1.341 1.00 90.88 105 LYS A C 1
ATOM 865 O O . LYS A 1 105 ? 5.023 4.041 2.073 1.00 90.88 105 LYS A O 1
ATOM 870 N N . GLU A 1 106 ? 6.983 4.751 1.229 1.00 90.44 106 GLU A N 1
ATOM 871 C CA . GLU A 1 106 ? 6.961 6.049 1.912 1.00 90.44 106 GLU A CA 1
ATOM 872 C C . GLU A 1 106 ? 5.750 6.875 1.476 1.00 90.44 106 GLU A C 1
ATOM 874 O O . GLU A 1 106 ? 5.023 7.397 2.318 1.00 90.44 106 GLU A O 1
ATOM 879 N N . ARG A 1 107 ? 5.466 6.934 0.168 1.00 91.62 107 ARG A N 1
ATOM 880 C CA . ARG A 1 107 ? 4.282 7.646 -0.338 1.00 91.62 107 ARG A CA 1
ATOM 881 C C . ARG A 1 107 ? 2.993 7.082 0.235 1.00 91.62 107 ARG A C 1
ATOM 883 O O . ARG A 1 107 ? 2.168 7.868 0.687 1.00 91.62 107 ARG A O 1
ATOM 890 N N . VAL A 1 108 ? 2.852 5.758 0.262 1.00 89.69 108 VAL A N 1
ATOM 891 C CA . VAL A 1 108 ? 1.658 5.096 0.792 1.00 89.69 108 VAL A CA 1
ATOM 892 C C . VAL A 1 108 ? 1.499 5.330 2.296 1.00 89.69 108 VAL A C 1
ATOM 894 O O . VAL A 1 108 ? 0.401 5.628 2.753 1.00 89.69 108 VAL A O 1
ATOM 897 N N . ALA A 1 109 ? 2.591 5.297 3.060 1.00 84.88 109 ALA A N 1
ATOM 898 C CA . ALA A 1 109 ? 2.571 5.544 4.502 1.00 84.88 109 ALA A CA 1
ATOM 899 C C . ALA A 1 109 ? 2.157 6.979 4.888 1.00 84.88 109 ALA A C 1
ATOM 901 O O . ALA A 1 109 ? 1.712 7.203 6.015 1.00 84.88 109 ALA A O 1
ATOM 902 N N . HIS A 1 110 ? 2.312 7.944 3.974 1.00 87.50 110 HIS A N 1
ATOM 903 C CA . HIS A 1 110 ? 1.921 9.342 4.168 1.00 87.50 110 HIS A CA 1
ATOM 904 C C . HIS A 1 110 ? 0.490 9.663 3.727 1.00 87.50 110 HIS A C 1
ATOM 906 O O . HIS A 1 110 ? 0.068 10.812 3.880 1.00 87.50 110 HIS A O 1
ATOM 912 N N . LEU A 1 111 ? -0.260 8.705 3.172 1.00 86.81 111 LEU A N 1
ATOM 913 C CA . LEU A 1 111 ? -1.653 8.975 2.839 1.00 86.81 111 LEU A CA 1
ATOM 914 C C . LEU A 1 111 ? -2.466 9.305 4.100 1.00 86.81 111 LEU A C 1
ATOM 916 O O . LEU A 1 111 ? -2.206 8.766 5.179 1.00 86.81 111 LEU A O 1
ATOM 920 N N . PRO A 1 112 ? -3.470 10.188 3.966 1.00 89.44 112 PRO A N 1
ATOM 921 C CA . PRO A 1 112 ? -4.371 10.482 5.062 1.00 89.44 112 PRO A CA 1
ATOM 922 C C . PRO A 1 112 ? -5.162 9.222 5.417 1.00 89.44 112 PRO A C 1
ATOM 924 O O . PRO A 1 112 ? -5.767 8.585 4.554 1.00 89.44 112 PRO A O 1
ATOM 927 N N . ILE A 1 113 ? -5.160 8.881 6.702 1.00 86.50 113 ILE A N 1
ATOM 928 C CA . ILE A 1 113 ? -5.940 7.780 7.262 1.00 86.50 113 ILE A CA 1
ATOM 929 C C . ILE A 1 113 ? -7.080 8.377 8.065 1.00 86.50 113 ILE A C 1
ATOM 931 O O . ILE A 1 113 ? -6.893 9.357 8.788 1.00 86.50 113 ILE A O 1
ATOM 935 N N . THR A 1 114 ? -8.259 7.772 7.950 1.00 87.12 114 THR A N 1
ATOM 936 C CA . THR A 1 114 ? -9.416 8.164 8.749 1.00 87.12 114 THR A CA 1
ATOM 937 C C . THR A 1 114 ? -9.096 7.964 10.230 1.00 87.12 114 THR A C 1
ATOM 939 O O . THR A 1 114 ? -8.857 6.821 10.635 1.00 87.12 114 THR A O 1
ATOM 942 N N . PRO A 1 115 ? -9.088 9.034 11.046 1.00 85.81 115 PRO A N 1
ATOM 943 C CA . PRO A 1 115 ? -8.792 8.921 12.465 1.00 85.81 115 PRO A CA 1
ATOM 944 C C . PRO A 1 115 ? -9.858 8.074 13.161 1.00 85.81 115 PRO A C 1
ATOM 946 O O . PRO A 1 115 ? -11.025 8.058 12.763 1.00 85.81 115 PRO A O 1
ATOM 949 N N . ALA A 1 116 ? -9.460 7.370 14.218 1.00 84.81 116 ALA A N 1
ATOM 950 C CA . ALA A 1 116 ? -10.407 6.607 15.016 1.00 84.81 116 ALA A CA 1
ATOM 951 C C . ALA A 1 116 ? -11.423 7.560 15.672 1.00 84.81 116 ALA A C 1
ATOM 953 O O . ALA A 1 116 ? -11.034 8.525 16.332 1.00 84.81 116 ALA A O 1
ATOM 954 N N . SER A 1 117 ? -12.719 7.295 15.486 1.00 86.62 117 SER A N 1
ATOM 955 C CA . SER A 1 117 ? -13.782 8.147 16.028 1.00 86.62 117 SER A CA 1
ATOM 956 C C . SER A 1 117 ? -13.803 8.105 17.558 1.00 86.62 117 SER A C 1
ATOM 958 O O . SER A 1 117 ? -13.990 7.048 18.168 1.00 86.62 117 SER A O 1
ATOM 960 N N . ASP A 1 118 ? -13.670 9.276 18.181 1.00 87.94 118 ASP A N 1
ATOM 961 C CA . ASP A 1 118 ? -13.812 9.443 19.630 1.00 87.94 118 ASP A CA 1
ATOM 962 C C . ASP A 1 118 ? -15.213 9.074 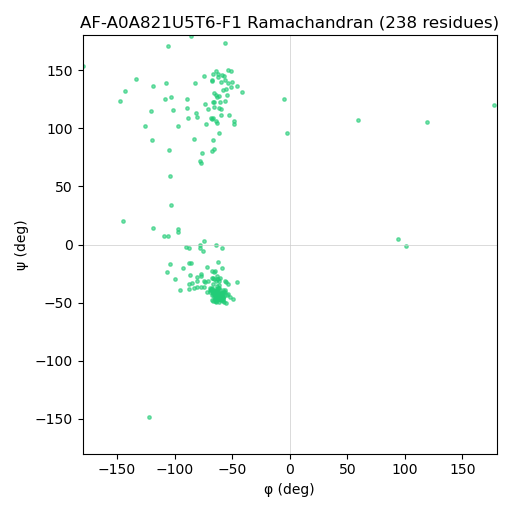20.125 1.00 87.94 118 ASP A C 1
ATOM 964 O O . ASP A 1 118 ? -15.374 8.605 21.252 1.00 87.94 118 ASP A O 1
ATOM 968 N N . GLU A 1 119 ? -16.229 9.255 19.285 1.00 89.56 119 GLU A N 1
ATOM 969 C CA . GLU A 1 119 ? -17.611 8.893 19.595 1.00 89.56 119 GLU A CA 1
ATOM 970 C C . GLU A 1 119 ? -17.752 7.378 19.719 1.00 89.56 119 GLU A C 1
ATOM 972 O O . GLU A 1 119 ? -18.334 6.890 20.688 1.00 89.56 119 GLU A O 1
ATOM 977 N N . SER A 1 120 ? -17.124 6.620 18.815 1.00 87.81 120 SER A N 1
ATOM 978 C CA . SER A 1 120 ? -17.118 5.157 18.878 1.00 87.81 120 SER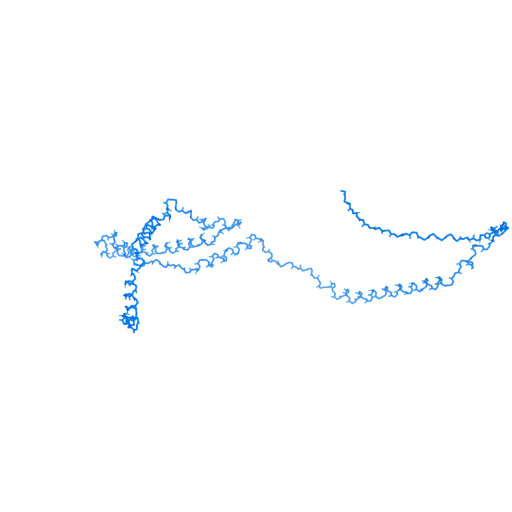 A CA 1
ATOM 979 C C . SER A 1 120 ? -16.514 4.652 20.188 1.00 87.81 120 SER A C 1
ATOM 981 O O . SER A 1 120 ? -17.101 3.791 20.842 1.00 87.81 120 SER A O 1
ATOM 983 N N . PHE A 1 121 ? -15.386 5.219 20.631 1.00 89.81 121 PHE A N 1
ATOM 984 C CA . PHE A 1 121 ? -14.792 4.838 21.917 1.00 89.81 121 PHE A CA 1
ATOM 985 C C . PHE A 1 121 ? -15.688 5.196 23.101 1.00 89.81 121 PHE A C 1
ATOM 987 O O . PHE A 1 121 ? -15.833 4.377 24.009 1.00 89.81 121 PHE A O 1
ATOM 994 N N . LYS A 1 122 ? -16.327 6.375 23.087 1.00 89.88 122 LYS A N 1
ATOM 995 C CA . LYS A 1 122 ? -17.299 6.764 24.122 1.00 89.88 122 LYS A CA 1
ATOM 996 C C . LYS A 1 122 ? -18.446 5.761 24.202 1.00 89.88 122 LYS A C 1
ATOM 998 O O . LYS A 1 122 ? -18.735 5.280 25.289 1.00 89.88 122 LYS A O 1
ATOM 1003 N N . HIS A 1 123 ? -19.026 5.363 23.070 1.00 90.38 123 HIS A N 1
ATOM 1004 C CA . HIS A 1 123 ? -20.104 4.372 23.036 1.00 90.38 123 HIS A CA 1
ATOM 1005 C C . HIS A 1 123 ? -19.677 2.996 23.560 1.00 90.38 123 HIS A C 1
ATOM 1007 O O . HIS A 1 123 ? -20.432 2.358 24.295 1.00 90.38 123 HIS A O 1
ATOM 1013 N N . ILE A 1 124 ? -18.470 2.539 23.218 1.00 89.00 124 ILE A N 1
ATOM 1014 C CA . ILE A 1 124 ? -17.922 1.270 23.720 1.00 89.00 124 ILE A CA 1
ATOM 1015 C C . ILE A 1 124 ? -17.731 1.353 25.240 1.00 89.00 124 ILE A C 1
ATOM 1017 O O . ILE A 1 124 ? -18.226 0.502 25.977 1.00 89.00 124 ILE A O 1
ATOM 1021 N N . ILE A 1 125 ? -17.085 2.409 25.732 1.00 89.25 125 ILE A N 1
ATOM 1022 C CA . ILE A 1 125 ? -16.916 2.653 27.172 1.00 89.25 125 ILE A CA 1
ATOM 1023 C C . ILE A 1 125 ? -18.281 2.726 27.867 1.00 89.25 125 ILE A C 1
ATOM 1025 O O . ILE A 1 125 ? -18.457 2.191 28.962 1.00 89.25 125 ILE A O 1
ATOM 1029 N N . ASP A 1 126 ? -19.267 3.348 27.225 1.00 89.12 126 ASP A N 1
ATOM 1030 C CA . ASP A 1 126 ? -20.610 3.501 27.763 1.00 89.12 126 ASP A CA 1
ATOM 1031 C C . ASP A 1 126 ? -21.397 2.216 27.889 1.00 89.12 126 ASP A C 1
ATOM 1033 O O . ASP A 1 126 ? -22.070 2.019 28.902 1.00 89.12 126 ASP A O 1
ATOM 1037 N N . ARG A 1 127 ? -21.234 1.320 26.923 1.00 90.81 127 ARG A N 1
ATOM 1038 C CA . ARG A 1 127 ? -21.933 0.044 26.891 1.00 90.81 127 ARG A CA 1
ATOM 1039 C C . ARG A 1 127 ? -21.271 -1.037 27.742 1.00 90.81 127 ARG A C 1
ATOM 1041 O O . ARG A 1 127 ? -21.984 -1.853 28.315 1.00 90.81 127 ARG A O 1
ATOM 1048 N N . PHE A 1 128 ? -19.940 -1.075 27.787 1.00 87.19 128 PHE A N 1
ATOM 1049 C CA . PHE A 1 128 ? -19.200 -2.213 28.344 1.00 87.19 128 PHE A CA 1
ATOM 1050 C C . PHE A 1 128 ? -18.606 -1.967 29.734 1.00 87.19 128 PHE A C 1
ATOM 1052 O O . PHE A 1 128 ? -18.249 -2.929 30.407 1.00 87.19 128 PHE A O 1
ATOM 1059 N N . ILE A 1 129 ? -18.487 -0.711 30.179 1.00 86.81 129 ILE A N 1
ATOM 1060 C CA . ILE A 1 129 ? -17.905 -0.384 31.486 1.00 86.81 129 ILE A CA 1
ATOM 1061 C C . ILE A 1 129 ? -19.003 0.089 32.442 1.00 86.81 129 ILE A C 1
ATOM 1063 O O . ILE A 1 129 ? -19.714 1.060 32.171 1.00 86.81 129 ILE A O 1
ATOM 1067 N N . ASP A 1 130 ? -19.092 -0.559 33.603 1.00 87.06 130 ASP A N 1
ATOM 1068 C CA . ASP A 1 130 ? -20.031 -0.194 34.662 1.00 87.06 130 ASP A CA 1
ATOM 1069 C C . ASP A 1 130 ? -19.786 1.220 35.208 1.00 87.06 130 ASP A C 1
ATOM 1071 O O . ASP A 1 130 ? -18.650 1.663 35.398 1.00 87.06 130 ASP A O 1
ATOM 1075 N N . LYS A 1 131 ? -20.876 1.920 35.554 1.00 82.00 131 LYS A N 1
ATOM 1076 C CA . LYS A 1 131 ? -20.838 3.310 36.053 1.00 82.00 131 LYS A CA 1
ATOM 1077 C C . LYS A 1 131 ? -19.948 3.475 37.292 1.00 82.00 131 LYS A C 1
ATOM 1079 O O . LYS A 1 131 ? -19.145 4.400 37.345 1.00 82.00 131 LYS A O 1
ATOM 1084 N N . LYS A 1 132 ? -20.010 2.519 38.228 1.00 79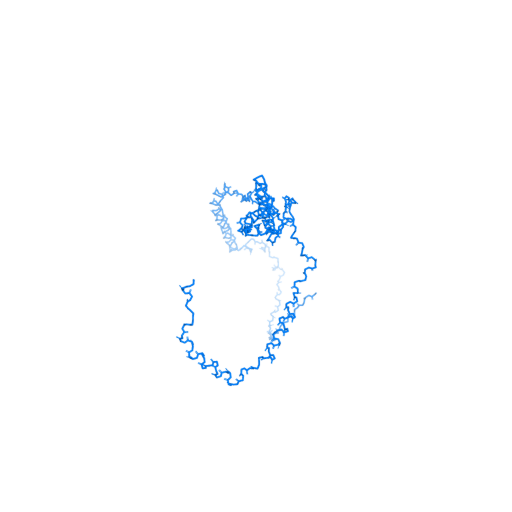.44 132 LYS A N 1
ATOM 1085 C CA . LYS A 1 132 ? -19.192 2.511 39.458 1.00 79.44 132 LYS A CA 1
ATOM 1086 C C . LYS A 1 132 ? -17.690 2.453 39.168 1.00 79.44 132 LYS A C 1
ATOM 1088 O O . LYS A 1 132 ? -16.895 3.002 39.922 1.00 79.44 132 LYS A O 1
ATOM 1093 N N . LEU A 1 133 ? -17.304 1.799 38.071 1.00 75.69 133 LEU A N 1
ATOM 1094 C CA . LEU A 1 133 ? -15.911 1.676 37.658 1.00 75.69 133 LEU A CA 1
ATOM 1095 C C . LEU A 1 133 ? -15.415 2.975 37.005 1.00 75.69 133 LEU A C 1
ATOM 1097 O O . LEU A 1 133 ? -14.285 3.385 37.241 1.00 75.69 133 LEU A O 1
ATOM 1101 N N . LYS A 1 134 ? -16.268 3.672 36.241 1.00 76.06 134 LYS A N 1
ATOM 1102 C CA . LYS A 1 134 ? -15.907 4.926 35.550 1.00 76.06 134 LYS A CA 1
ATOM 1103 C C . LYS A 1 134 ? -15.619 6.097 36.477 1.00 76.06 134 LYS A C 1
ATOM 1105 O O . LYS A 1 134 ? -14.896 7.014 36.095 1.00 76.06 134 LYS A O 1
ATOM 1110 N N . GLU A 1 135 ? -16.227 6.120 37.655 1.00 79.94 135 GLU A N 1
ATOM 1111 C CA . GLU A 1 135 ? -16.165 7.275 38.553 1.00 79.94 135 GLU A CA 1
ATOM 1112 C C . GLU A 1 135 ? -14.828 7.368 39.304 1.00 79.94 135 GLU A C 1
ATOM 1114 O O . GLU A 1 135 ? -14.384 8.475 39.620 1.00 79.94 135 GLU A O 1
ATOM 1119 N N . GLY A 1 136 ? -14.131 6.242 39.499 1.00 84.88 136 GLY A N 1
ATOM 1120 C CA . GLY A 1 136 ? -12.850 6.191 40.203 1.00 84.88 136 GLY A CA 1
ATOM 1121 C C . GLY A 1 136 ? -11.720 6.939 39.467 1.00 84.88 136 GLY A C 1
ATOM 1122 O O . GLY A 1 136 ? -11.487 6.678 38.284 1.00 84.88 136 GLY A O 1
ATOM 1123 N N . PRO A 1 137 ? -10.949 7.824 40.137 1.00 80.69 137 PRO A N 1
ATOM 1124 C CA . PRO A 1 137 ? -9.909 8.635 39.491 1.00 80.69 137 PRO A CA 1
ATOM 1125 C C . PRO A 1 137 ? -8.773 7.796 38.886 1.00 80.69 137 PRO A C 1
ATOM 1127 O O . PRO A 1 137 ? -8.278 8.122 37.809 1.00 80.69 137 PRO A O 1
ATOM 1130 N N . GLN A 1 138 ? -8.401 6.682 39.527 1.00 83.38 138 GLN A N 1
ATOM 1131 C CA . GLN A 1 138 ? -7.411 5.741 38.986 1.00 83.38 138 GLN A CA 1
ATOM 1132 C C . GLN A 1 138 ? -7.941 4.955 37.781 1.00 83.38 138 GLN A C 1
ATOM 1134 O O . GLN A 1 138 ? -7.185 4.625 36.876 1.00 83.38 138 GLN A O 1
ATOM 1139 N N . MET A 1 139 ? -9.244 4.674 37.730 1.00 86.00 139 MET A N 1
ATOM 1140 C CA . MET A 1 139 ? -9.820 3.948 36.600 1.00 86.00 139 MET A CA 1
ATOM 1141 C C . MET A 1 139 ? -9.924 4.842 35.362 1.00 86.00 139 MET A C 1
ATOM 1143 O O . MET A 1 139 ? -9.652 4.393 34.253 1.00 86.00 139 MET A O 1
ATOM 1147 N N . LYS A 1 140 ? -10.233 6.134 35.538 1.00 86.56 140 LYS A N 1
ATOM 1148 C CA . LYS A 1 140 ? -10.243 7.105 34.432 1.00 86.56 140 LYS A CA 1
ATOM 1149 C C . LYS A 1 140 ? -8.888 7.199 33.730 1.00 86.56 140 LYS A C 1
ATOM 1151 O O . LYS A 1 140 ? -8.857 7.227 32.502 1.00 86.56 140 LYS A O 1
ATOM 1156 N N . SER A 1 141 ? -7.782 7.207 34.479 1.00 89.56 141 SER A N 1
ATOM 1157 C CA . SER A 1 141 ? -6.441 7.257 33.881 1.00 89.56 141 SER A CA 1
ATOM 1158 C C . SER A 1 141 ? -6.097 5.970 33.126 1.00 89.56 141 SER A C 1
ATOM 1160 O O . SER A 1 141 ? -5.544 6.036 32.028 1.00 89.56 141 SER A O 1
ATOM 1162 N N . VAL A 1 142 ? -6.486 4.804 33.654 1.00 91.00 142 VAL A N 1
ATOM 1163 C CA . VAL A 1 142 ? -6.327 3.513 32.966 1.00 91.00 142 VAL A CA 1
ATOM 1164 C C . VAL A 1 142 ? -7.145 3.474 31.673 1.00 91.00 142 VAL A C 1
ATOM 1166 O O . VAL A 1 142 ? -6.607 3.115 30.629 1.00 91.00 142 VAL A O 1
ATOM 1169 N N . ILE A 1 143 ? -8.408 3.910 31.705 1.00 89.38 143 ILE A N 1
ATOM 1170 C CA . ILE A 1 143 ? -9.269 3.972 30.514 1.00 89.38 143 ILE A CA 1
ATOM 1171 C C . ILE A 1 143 ? -8.655 4.894 29.457 1.00 89.38 143 ILE A C 1
ATOM 1173 O O . ILE A 1 143 ? -8.552 4.506 28.297 1.00 89.38 143 ILE A O 1
ATOM 1177 N N . GLN A 1 144 ? -8.195 6.088 29.841 1.00 90.31 144 GLN A N 1
ATOM 1178 C CA . GLN A 1 144 ? -7.530 7.005 28.909 1.00 90.31 144 GLN A CA 1
ATOM 1179 C C . GLN A 1 144 ? -6.267 6.393 28.297 1.00 90.31 144 GLN A C 1
ATOM 1181 O O . GLN A 1 144 ? -6.047 6.520 27.094 1.00 90.31 144 GLN A O 1
ATOM 1186 N N . ARG A 1 145 ? -5.460 5.691 29.101 1.00 93.44 145 ARG A N 1
ATOM 1187 C CA . ARG A 1 145 ? -4.270 4.986 28.613 1.00 93.44 145 ARG A CA 1
ATOM 1188 C C . ARG A 1 145 ? -4.635 3.929 27.570 1.00 93.44 145 ARG A C 1
ATOM 1190 O O . ARG A 1 145 ? -4.026 3.920 26.506 1.00 93.44 145 ARG A O 1
ATOM 1197 N N . ILE A 1 146 ? -5.640 3.099 27.849 1.00 91.38 146 ILE A N 1
ATOM 1198 C CA . ILE A 1 146 ? -6.100 2.048 26.930 1.00 91.38 146 ILE A CA 1
ATOM 1199 C C . ILE A 1 146 ? -6.660 2.657 25.643 1.00 91.38 146 ILE A C 1
ATOM 1201 O O . ILE A 1 146 ? -6.351 2.180 24.555 1.00 91.38 146 ILE A O 1
ATOM 1205 N N . VAL A 1 147 ? -7.451 3.729 25.733 1.00 91.62 147 VAL A N 1
ATOM 1206 C CA . VAL A 1 147 ? -7.985 4.419 24.548 1.00 91.62 147 VAL A CA 1
ATOM 1207 C C . VAL A 1 147 ? -6.849 4.958 23.683 1.00 91.62 147 VAL A C 1
ATOM 1209 O O . VAL A 1 147 ? -6.859 4.757 22.472 1.00 91.62 147 VAL A O 1
ATOM 1212 N N . ASN A 1 148 ? -5.844 5.591 24.288 1.00 92.81 148 ASN A N 1
ATOM 1213 C CA . ASN A 1 148 ? -4.691 6.110 23.554 1.00 92.81 148 ASN A CA 1
ATOM 1214 C C . ASN A 1 148 ? -3.872 4.987 22.907 1.00 92.81 148 ASN A C 1
ATOM 1216 O O . ASN A 1 148 ? -3.504 5.095 21.740 1.00 92.81 148 ASN A O 1
ATOM 1220 N N . GLU A 1 149 ? -3.633 3.890 23.624 1.00 94.88 149 GLU A N 1
ATOM 1221 C CA . GLU A 1 149 ? -2.970 2.704 23.077 1.00 94.88 149 GLU A CA 1
ATOM 1222 C C . GLU A 1 149 ? -3.754 2.122 21.896 1.00 94.88 149 GLU A C 1
ATOM 1224 O O . GLU A 1 149 ? -3.190 1.863 20.835 1.00 94.88 149 GLU A O 1
ATOM 1229 N N . THR A 1 150 ? -5.075 2.009 22.034 1.00 92.00 150 THR A N 1
ATOM 1230 C CA . THR A 1 150 ? -5.954 1.494 20.980 1.00 92.00 150 THR A CA 1
ATOM 1231 C C . THR A 1 150 ? -5.950 2.402 19.752 1.00 92.00 150 THR A C 1
ATOM 1233 O O . THR A 1 150 ? -5.927 1.900 18.632 1.00 92.00 150 THR A O 1
ATOM 1236 N N . LYS A 1 151 ? -5.915 3.729 19.931 1.00 91.88 151 LYS A N 1
ATOM 1237 C CA . LYS A 1 151 ? -5.774 4.689 18.822 1.00 91.88 151 LYS A CA 1
ATOM 1238 C C . LYS A 1 151 ? -4.466 4.481 18.061 1.00 91.88 151 LYS A C 1
ATOM 1240 O O . LYS A 1 151 ? -4.492 4.375 16.839 1.00 91.88 151 LYS A O 1
ATOM 1245 N N . VAL A 1 152 ? -3.346 4.348 18.773 1.00 92.00 152 VAL A N 1
ATOM 1246 C CA . VAL A 1 152 ? -2.032 4.087 18.158 1.00 92.00 152 VAL A CA 1
ATOM 1247 C C . VAL A 1 152 ? -2.028 2.747 17.418 1.00 92.00 152 VAL A C 1
ATOM 1249 O O . VAL A 1 152 ? -1.539 2.656 16.292 1.00 92.00 152 VAL A O 1
ATOM 1252 N N . LEU A 1 153 ? -2.605 1.703 18.017 1.00 91.88 153 LEU A N 1
ATOM 1253 C CA . LEU A 1 153 ? -2.730 0.390 17.382 1.00 91.88 153 LEU A CA 1
ATOM 1254 C C . LEU A 1 153 ? -3.610 0.437 16.130 1.00 91.88 153 LEU A C 1
ATOM 1256 O O . LEU A 1 153 ? -3.244 -0.150 15.112 1.00 91.88 153 LEU A O 1
ATOM 1260 N N . TYR A 1 154 ? -4.730 1.156 16.183 1.00 91.69 154 TYR A N 1
ATOM 1261 C CA . TYR A 1 154 ? -5.611 1.363 15.040 1.00 91.69 154 TYR A CA 1
ATOM 1262 C C . TYR A 1 154 ? -4.883 2.083 13.904 1.00 91.69 154 TYR A C 1
ATOM 1264 O O . TYR A 1 154 ? -4.893 1.594 12.779 1.00 91.69 154 TYR A O 1
ATOM 1272 N N . GLU A 1 155 ? -4.189 3.188 14.182 1.00 90.44 155 GLU A N 1
ATOM 1273 C CA . GLU A 1 155 ? -3.429 3.915 13.159 1.00 90.44 155 GLU A CA 1
ATOM 1274 C C . GLU A 1 155 ? -2.363 3.032 12.507 1.00 90.44 155 GLU A C 1
ATOM 1276 O O . GLU A 1 155 ? -2.239 3.004 11.282 1.00 90.44 155 GLU A O 1
ATOM 1281 N N . ASN A 1 156 ? -1.620 2.266 13.308 1.00 89.38 156 ASN A N 1
ATOM 1282 C CA . ASN A 1 156 ? -0.613 1.336 12.799 1.00 89.38 156 ASN A CA 1
ATOM 1283 C C . ASN A 1 156 ? -1.241 0.217 11.955 1.00 89.38 156 ASN A C 1
ATOM 1285 O O . ASN A 1 156 ? -0.701 -0.147 10.909 1.00 89.38 156 ASN A O 1
ATOM 1289 N N . SER A 1 157 ? -2.391 -0.306 12.384 1.00 89.00 157 SER A N 1
ATOM 1290 C CA . SER A 1 157 ? -3.147 -1.324 11.653 1.00 89.00 157 SER A CA 1
ATOM 1291 C C . SER A 1 157 ? -3.668 -0.791 10.317 1.00 89.00 157 SER A C 1
ATOM 1293 O O . SER A 1 157 ? -3.474 -1.434 9.287 1.00 89.00 157 SER A O 1
ATOM 1295 N N . MET A 1 158 ? -4.239 0.416 10.299 1.00 89.94 158 MET A N 1
ATOM 1296 C CA . MET A 1 158 ? -4.725 1.061 9.079 1.00 89.94 158 MET A CA 1
ATOM 1297 C C . MET A 1 158 ? -3.589 1.367 8.102 1.00 89.94 158 MET A C 1
ATOM 1299 O O . MET A 1 158 ? -3.714 1.046 6.923 1.00 89.94 158 MET A O 1
ATOM 1303 N N . LYS A 1 159 ? -2.446 1.887 8.581 1.00 88.19 159 LYS A N 1
ATOM 1304 C CA . LYS A 1 159 ? -1.239 2.088 7.750 1.00 88.19 159 LYS A CA 1
ATOM 1305 C C . LYS A 1 159 ? -0.782 0.785 7.106 1.00 88.19 159 LYS A C 1
ATOM 1307 O O . LYS A 1 159 ? -0.457 0.751 5.920 1.00 88.19 159 LYS A O 1
ATOM 1312 N N . LYS A 1 160 ? -0.761 -0.298 7.888 1.00 87.06 160 LYS A N 1
ATOM 1313 C CA . LYS A 1 160 ? -0.375 -1.622 7.400 1.00 87.06 160 LYS A CA 1
ATOM 1314 C C . LYS A 1 160 ? -1.365 -2.144 6.359 1.00 87.06 160 LYS A C 1
ATOM 1316 O O . LYS A 1 160 ? -0.930 -2.562 5.293 1.00 87.06 160 LYS A O 1
ATOM 1321 N N . SER A 1 161 ? -2.664 -2.082 6.644 1.00 86.81 161 SER A N 1
ATOM 1322 C CA . SER A 1 161 ? -3.726 -2.508 5.726 1.00 86.81 161 SER A CA 1
ATOM 1323 C C . SER A 1 161 ? -3.656 -1.744 4.400 1.00 86.81 161 SER A C 1
ATOM 1325 O O . SER A 1 161 ? -3.639 -2.344 3.328 1.00 86.81 161 SER A O 1
ATOM 1327 N N . GLN A 1 162 ? -3.485 -0.424 4.458 1.00 87.31 162 GLN A N 1
ATOM 1328 C CA . GLN A 1 162 ? -3.349 0.410 3.269 1.00 87.31 162 GLN A CA 1
ATOM 1329 C C . GLN A 1 162 ? -2.143 0.014 2.408 1.00 87.31 162 GLN A C 1
ATOM 1331 O O . GLN A 1 162 ? -2.270 -0.103 1.191 1.00 87.31 162 GLN A O 1
ATOM 1336 N N . LEU A 1 163 ? -0.987 -0.240 3.030 1.00 87.62 163 LEU A N 1
ATOM 1337 C CA . LEU A 1 163 ? 0.189 -0.744 2.320 1.00 87.62 163 LEU A CA 1
ATOM 1338 C C . LEU A 1 163 ? -0.088 -2.083 1.633 1.00 87.62 163 LEU A C 1
ATOM 1340 O O . LEU A 1 163 ? 0.266 -2.231 0.469 1.00 87.62 163 LEU A O 1
ATOM 1344 N N . GLN A 1 164 ? -0.748 -3.015 2.321 1.00 86.06 164 GLN A N 1
ATOM 1345 C CA . GLN A 1 164 ? -1.063 -4.344 1.788 1.00 86.06 164 GLN A CA 1
ATOM 1346 C C . GLN A 1 164 ? -2.060 -4.314 0.623 1.00 86.06 164 GLN A C 1
ATOM 1348 O O . GLN A 1 164 ? -1.966 -5.142 -0.279 1.00 86.06 164 GLN A O 1
ATOM 1353 N N . HIS A 1 165 ? -3.012 -3.377 0.630 1.00 83.69 165 HIS A N 1
ATOM 1354 C CA . HIS A 1 165 ? -3.993 -3.240 -0.448 1.00 83.69 165 HIS A CA 1
ATOM 1355 C C . HIS A 1 165 ? -3.451 -2.495 -1.674 1.00 83.69 165 HIS A C 1
ATOM 1357 O O . HIS A 1 165 ? -3.925 -2.732 -2.782 1.00 83.69 165 HIS A O 1
ATOM 1363 N N . VAL A 1 166 ? -2.482 -1.589 -1.496 1.00 86.62 166 VAL A N 1
ATOM 1364 C CA . VAL A 1 166 ? -1.956 -0.751 -2.589 1.00 86.62 166 VAL A CA 1
ATOM 1365 C C . VAL A 1 166 ? -0.695 -1.340 -3.221 1.00 86.62 166 VAL A C 1
ATOM 1367 O O . VAL A 1 166 ? -0.522 -1.248 -4.435 1.00 86.62 166 VAL A O 1
ATOM 1370 N N . LEU A 1 167 ? 0.205 -1.912 -2.417 1.00 86.94 167 LEU A N 1
ATOM 1371 C CA . LEU A 1 167 ? 1.506 -2.394 -2.872 1.00 86.94 167 LEU A CA 1
ATOM 1372 C C . LEU A 1 167 ? 1.647 -3.894 -2.633 1.00 86.94 167 LEU A C 1
ATOM 1374 O O . LEU A 1 167 ? 1.367 -4.406 -1.554 1.00 86.94 167 LEU A O 1
ATOM 1378 N N . VAL A 1 168 ? 2.184 -4.581 -3.637 1.00 86.06 168 VAL A N 1
ATOM 1379 C CA . VAL A 1 168 ? 2.632 -5.969 -3.520 1.00 86.06 168 VAL A CA 1
ATOM 1380 C C . VAL A 1 168 ? 4.151 -5.965 -3.413 1.00 86.06 168 VAL A C 1
ATOM 1382 O O . VAL A 1 168 ? 4.833 -5.370 -4.250 1.00 86.06 168 VAL A O 1
ATOM 1385 N N . ALA A 1 169 ? 4.684 -6.611 -2.377 1.00 85.00 169 ALA A N 1
ATOM 1386 C CA . ALA A 1 169 ? 6.124 -6.722 -2.186 1.00 85.00 169 ALA A CA 1
ATOM 1387 C C . ALA A 1 169 ? 6.748 -7.562 -3.321 1.00 85.00 169 ALA A C 1
ATOM 1389 O O . ALA A 1 169 ? 6.342 -8.710 -3.527 1.00 85.00 169 ALA A O 1
ATOM 1390 N N . PRO A 1 170 ? 7.721 -7.020 -4.077 1.00 85.12 170 PRO A N 1
ATOM 1391 C CA . PRO A 1 170 ? 8.381 -7.768 -5.136 1.00 85.12 170 PRO A CA 1
ATOM 1392 C C . PRO A 1 170 ? 9.351 -8.797 -4.540 1.00 85.12 170 PRO A C 1
ATOM 1394 O O . PRO A 1 170 ? 10.011 -8.536 -3.532 1.00 85.12 170 PRO A O 1
ATOM 1397 N N . ASN A 1 171 ? 9.470 -9.959 -5.186 1.00 85.19 171 ASN A N 1
ATOM 1398 C CA . ASN A 1 171 ? 10.379 -11.025 -4.763 1.00 85.19 171 ASN A CA 1
ATOM 1399 C C . ASN A 1 171 ? 11.832 -10.686 -5.141 1.00 85.19 171 ASN A C 1
ATOM 1401 O O . ASN A 1 171 ? 12.340 -11.139 -6.164 1.00 85.19 171 ASN A O 1
ATOM 1405 N N . VAL A 1 172 ? 12.471 -9.825 -4.346 1.00 84.62 172 VAL A N 1
ATOM 1406 C CA . VAL A 1 172 ? 13.836 -9.332 -4.572 1.00 84.62 172 VAL A CA 1
ATOM 1407 C C . VAL A 1 172 ? 14.643 -9.406 -3.277 1.00 84.62 172 VAL A C 1
ATOM 1409 O O . VAL A 1 172 ? 14.141 -9.108 -2.189 1.00 84.62 172 VAL A O 1
ATOM 1412 N N . LYS A 1 173 ? 15.928 -9.759 -3.396 1.00 80.25 173 LYS A N 1
ATOM 1413 C CA . LYS A 1 173 ? 16.840 -9.914 -2.258 1.00 80.25 173 LYS A CA 1
ATOM 1414 C C . LYS A 1 173 ? 16.907 -8.630 -1.420 1.00 80.25 173 LYS A C 1
ATOM 1416 O O . LYS A 1 173 ? 17.242 -7.553 -1.918 1.00 80.25 173 LYS A O 1
ATOM 1421 N N . GLY A 1 174 ? 16.612 -8.751 -0.126 1.00 77.88 174 GLY A N 1
ATOM 1422 C CA . GLY A 1 174 ? 16.580 -7.623 0.814 1.00 77.88 174 GLY A CA 1
ATOM 1423 C C . GLY A 1 174 ? 15.208 -6.967 1.029 1.00 77.88 174 GLY A C 1
ATOM 1424 O O . GLY A 1 174 ? 15.145 -5.984 1.763 1.00 77.88 174 GLY A O 1
ATOM 1425 N N . LEU A 1 175 ? 14.133 -7.506 0.443 1.00 80.69 175 LEU A N 1
ATOM 1426 C CA . LEU A 1 175 ? 12.734 -7.197 0.799 1.00 80.69 175 LEU A CA 1
ATOM 1427 C C . LEU A 1 175 ? 12.024 -8.360 1.518 1.00 80.69 175 LEU A C 1
ATOM 1429 O O . LEU A 1 175 ? 10.835 -8.285 1.797 1.00 80.69 175 LEU A O 1
ATOM 1433 N N . GLU A 1 176 ? 12.754 -9.420 1.866 1.00 73.81 176 GLU A N 1
ATOM 1434 C CA . GLU A 1 176 ? 12.217 -10.663 2.449 1.00 73.81 176 GLU A CA 1
ATOM 1435 C C . GLU A 1 176 ? 11.551 -10.465 3.824 1.00 73.81 176 GLU A C 1
ATOM 1437 O O . GLU A 1 176 ? 10.632 -11.194 4.181 1.00 73.81 176 GLU A O 1
ATOM 1442 N N . ASN A 1 177 ? 11.974 -9.445 4.578 1.00 68.75 177 ASN A N 1
ATOM 1443 C CA . ASN A 1 177 ? 11.458 -9.134 5.917 1.00 68.75 177 ASN A CA 1
ATOM 1444 C C . ASN A 1 177 ? 10.366 -8.046 5.909 1.00 68.75 177 ASN A C 1
ATOM 1446 O O . ASN A 1 177 ? 10.069 -7.452 6.949 1.00 68.75 177 ASN A O 1
ATOM 1450 N N . GLU A 1 178 ? 9.815 -7.703 4.742 1.00 71.75 178 GLU A N 1
ATOM 1451 C CA . GLU A 1 178 ? 8.766 -6.690 4.629 1.00 71.75 178 GLU A CA 1
ATOM 1452 C C . GLU A 1 178 ? 7.513 -7.090 5.427 1.00 71.75 178 GLU A C 1
ATOM 1454 O O . GLU A 1 178 ? 6.893 -8.126 5.212 1.00 71.75 178 GLU A O 1
ATOM 1459 N N . ILE A 1 179 ? 7.122 -6.214 6.357 1.00 62.62 179 ILE A N 1
ATOM 1460 C CA . ILE A 1 179 ? 6.004 -6.404 7.300 1.00 62.62 179 ILE A CA 1
ATOM 1461 C C . ILE A 1 179 ? 4.641 -6.426 6.583 1.00 62.62 179 ILE A C 1
ATOM 1463 O O . ILE A 1 179 ? 3.660 -6.963 7.110 1.00 62.62 179 ILE A O 1
ATOM 1467 N N . ALA A 1 180 ? 4.575 -5.837 5.388 1.00 63.66 180 ALA A N 1
ATOM 1468 C CA . ALA A 1 180 ? 3.426 -5.894 4.499 1.00 63.66 180 ALA A CA 1
ATOM 1469 C C . ALA A 1 180 ? 3.419 -7.257 3.793 1.00 63.66 180 ALA A C 1
ATOM 1471 O O . ALA A 1 180 ? 3.733 -7.371 2.614 1.00 63.66 180 ALA A O 1
ATOM 1472 N N . GLY A 1 181 ? 3.098 -8.313 4.548 1.00 64.31 181 GLY A N 1
ATOM 1473 C CA . GLY A 1 181 ? 2.762 -9.611 3.965 1.00 64.31 181 GLY A CA 1
ATOM 1474 C C . GLY A 1 181 ? 1.599 -9.484 2.970 1.00 64.31 181 GLY A C 1
ATOM 1475 O O . GLY A 1 181 ? 0.992 -8.411 2.887 1.00 64.31 181 GLY A O 1
ATOM 1476 N N . PRO A 1 182 ? 1.254 -10.556 2.239 1.00 66.56 182 PRO A N 1
ATOM 1477 C CA . PRO A 1 182 ? 0.164 -10.521 1.269 1.00 66.56 182 PRO A CA 1
ATOM 1478 C C . PRO A 1 182 ? -1.130 -9.960 1.886 1.00 66.56 182 PRO A C 1
ATOM 1480 O O . PRO A 1 182 ? -1.335 -10.112 3.100 1.00 66.56 182 PRO A O 1
ATOM 1483 N N . PRO A 1 183 ? -1.979 -9.288 1.081 1.00 66.56 183 PRO A N 1
ATOM 1484 C CA . PRO A 1 183 ? -3.270 -8.807 1.552 1.00 66.56 183 PRO A CA 1
ATOM 1485 C C . PRO A 1 183 ? -4.021 -9.945 2.238 1.00 66.56 183 PRO A C 1
ATOM 1487 O O . PRO A 1 183 ? -3.935 -11.103 1.816 1.00 66.56 183 PRO A O 1
ATOM 1490 N N . LEU A 1 184 ? -4.695 -9.619 3.344 1.00 68.69 184 LEU A N 1
ATOM 1491 C CA . LEU A 1 184 ? -5.478 -10.607 4.076 1.00 68.69 184 LEU A CA 1
ATOM 1492 C C . LEU A 1 184 ? -6.485 -11.240 3.104 1.00 68.69 184 LEU A C 1
ATOM 1494 O O . LEU A 1 184 ? -7.101 -10.502 2.333 1.00 68.69 184 LEU A O 1
ATOM 1498 N N . PRO A 1 185 ? -6.629 -12.577 3.104 1.00 68.44 185 PRO A N 1
ATOM 1499 C CA . PRO A 1 185 ? -7.620 -13.228 2.266 1.00 68.44 185 PRO A CA 1
ATOM 1500 C C . PRO A 1 185 ? -9.007 -12.707 2.632 1.00 68.44 185 PRO A C 1
ATOM 1502 O O . PRO A 1 185 ? -9.275 -12.413 3.803 1.00 68.44 185 PRO A O 1
ATOM 1505 N N . ASP A 1 186 ? -9.877 -12.612 1.630 1.00 69.69 186 ASP A N 1
ATOM 1506 C CA . ASP A 1 186 ? -11.256 -12.196 1.848 1.00 69.69 186 ASP A CA 1
ATOM 1507 C C . ASP A 1 186 ? -11.905 -13.079 2.929 1.00 69.69 186 ASP A C 1
ATOM 1509 O O . ASP A 1 186 ? -11.658 -14.293 2.972 1.00 69.69 186 ASP A O 1
ATOM 1513 N N . PRO A 1 187 ? -12.705 -12.495 3.841 1.00 72.75 187 PRO A N 1
ATOM 1514 C CA . PRO A 1 187 ? -13.319 -13.244 4.925 1.00 72.75 187 PRO A CA 1
ATOM 1515 C C . PRO A 1 187 ? -14.219 -14.350 4.360 1.00 72.75 187 PRO A C 1
ATOM 1517 O O . PRO A 1 187 ? -15.271 -14.094 3.774 1.00 72.75 187 PRO A O 1
ATOM 1520 N N . VAL A 1 188 ? -13.799 -15.600 4.556 1.00 71.50 188 VAL A N 1
ATOM 1521 C CA . VAL A 1 188 ? -14.531 -16.788 4.108 1.00 71.50 188 VAL A CA 1
ATOM 1522 C C . VAL A 1 188 ? -15.853 -16.874 4.877 1.00 71.50 188 VAL A C 1
ATOM 1524 O O . VAL A 1 188 ? -15.850 -16.994 6.100 1.00 71.50 188 VAL A O 1
ATOM 1527 N N . GLY A 1 189 ? -16.980 -16.808 4.164 1.00 66.88 189 GLY A N 1
ATOM 1528 C CA . GLY A 1 189 ? -18.327 -16.881 4.747 1.00 66.88 189 GLY A CA 1
ATOM 1529 C C . GLY A 1 189 ? -19.054 -15.541 4.906 1.00 66.88 189 GLY A C 1
ATOM 1530 O O . GLY A 1 189 ? -20.213 -15.542 5.313 1.00 66.88 189 GLY A O 1
ATOM 1531 N N . CYS A 1 190 ? -18.431 -14.412 4.549 1.00 59.09 190 CYS A N 1
ATOM 1532 C CA . CYS A 1 190 ? -19.168 -13.171 4.303 1.00 59.09 190 CYS A CA 1
ATOM 1533 C C . CYS A 1 190 ? -19.714 -13.200 2.875 1.00 59.09 190 CYS A C 1
ATOM 1535 O O . CYS A 1 190 ? -19.042 -12.789 1.930 1.00 59.09 190 CYS A O 1
ATOM 1537 N N . ASP A 1 191 ? -20.928 -13.714 2.716 1.00 62.66 191 ASP A N 1
ATOM 1538 C CA . ASP A 1 191 ? -21.654 -13.568 1.464 1.00 62.66 191 ASP A CA 1
ATOM 1539 C C . ASP A 1 191 ? -22.128 -12.111 1.330 1.00 62.66 191 ASP A C 1
ATOM 1541 O O . ASP A 1 191 ? -23.047 -11.665 2.018 1.00 62.66 191 ASP A O 1
ATOM 1545 N N . PHE A 1 192 ? -21.441 -11.332 0.490 1.00 56.53 192 PHE A N 1
ATOM 1546 C CA . PHE A 1 192 ? -21.875 -9.980 0.129 1.00 56.53 192 PHE A CA 1
ATOM 1547 C C . PHE A 1 192 ? -23.003 -9.993 -0.908 1.00 56.53 192 PHE A C 1
ATOM 1549 O O . PHE A 1 192 ? -23.502 -8.913 -1.245 1.00 56.53 192 PHE A O 1
ATOM 1556 N N . SER A 1 193 ? -23.452 -11.172 -1.372 1.00 62.69 193 SER A N 1
ATOM 1557 C CA . SER A 1 193 ? -24.777 -11.314 -1.976 1.00 62.69 193 SER A CA 1
ATOM 1558 C C . SER A 1 193 ? -25.806 -11.095 -0.868 1.00 62.69 193 SER A C 1
ATOM 1560 O O . SER A 1 193 ? -26.269 -11.957 -0.129 1.00 62.69 193 SER A O 1
ATOM 1562 N N . SER A 1 194 ? -26.024 -9.816 -0.609 1.00 62.94 194 SER A N 1
ATOM 1563 C CA . SER A 1 194 ? -26.881 -9.396 0.469 1.00 62.94 194 SER A CA 1
ATOM 1564 C C . SER A 1 194 ? -28.322 -9.824 0.099 1.00 62.94 194 SER A C 1
ATOM 1566 O O . SER A 1 194 ? -28.739 -9.650 -1.048 1.00 62.94 194 SER A O 1
ATOM 1568 N N . PRO A 1 195 ? -29.147 -10.289 1.053 1.00 64.62 195 PRO A N 1
ATOM 1569 C CA . PRO A 1 195 ? -30.575 -10.571 0.825 1.00 64.62 195 PRO A CA 1
ATOM 1570 C C . PRO A 1 195 ? -31.394 -9.307 0.475 1.00 64.62 195 PRO A C 1
ATOM 1572 O O . PRO A 1 195 ? -32.607 -9.353 0.242 1.00 64.62 195 PRO A O 1
ATOM 1575 N N . TRP A 1 196 ? -30.732 -8.142 0.438 1.00 69.56 196 TRP A N 1
ATOM 1576 C CA . TRP A 1 196 ? -31.290 -6.911 -0.107 1.00 69.56 196 TRP A CA 1
ATOM 1577 C C . TRP A 1 196 ? -31.656 -7.038 -1.585 1.00 69.56 196 TRP A C 1
ATOM 1579 O O . TRP A 1 196 ? -32.565 -6.337 -1.991 1.00 69.56 196 TRP A O 1
ATOM 1589 N N . GLU A 1 197 ? -30.989 -7.881 -2.383 1.00 77.19 197 GLU A N 1
ATOM 1590 C CA . GLU A 1 197 ? -31.284 -7.970 -3.818 1.00 77.19 197 GLU A CA 1
ATOM 1591 C C . GLU A 1 197 ? -32.681 -8.557 -4.033 1.00 77.19 197 GLU A C 1
ATOM 1593 O O . GLU A 1 197 ? -33.511 -7.939 -4.696 1.00 77.19 197 GLU A O 1
ATOM 1598 N N . ASP A 1 198 ? -32.991 -9.662 -3.351 1.00 79.62 198 ASP A N 1
ATOM 1599 C CA . ASP A 1 198 ? -34.311 -10.296 -3.398 1.00 79.62 198 ASP A CA 1
ATOM 1600 C C . ASP A 1 198 ? -35.409 -9.380 -2.844 1.00 79.62 198 ASP A C 1
ATOM 1602 O O . ASP A 1 198 ? -36.473 -9.231 -3.445 1.00 79.62 198 ASP A O 1
ATOM 1606 N N . SER A 1 199 ? -35.153 -8.715 -1.713 1.00 82.81 199 SER A N 1
ATOM 1607 C CA . SER A 1 199 ? -36.110 -7.759 -1.135 1.00 82.81 199 SER A CA 1
ATOM 1608 C C . SER A 1 199 ? -36.259 -6.488 -1.975 1.00 82.81 199 SER A C 1
ATOM 1610 O O . SER A 1 199 ? -37.373 -5.995 -2.133 1.00 82.81 199 SER A O 1
ATOM 1612 N N . PHE A 1 200 ? -35.187 -5.974 -2.579 1.00 84.38 200 PHE A N 1
ATOM 1613 C CA . PHE A 1 200 ? -35.218 -4.844 -3.506 1.00 84.38 200 PHE A CA 1
ATOM 1614 C C . PHE A 1 200 ? -36.012 -5.195 -4.759 1.00 84.38 200 PHE A C 1
ATOM 1616 O O . PHE A 1 200 ? -36.867 -4.411 -5.169 1.00 84.38 200 PHE A O 1
ATOM 1623 N N . GLN A 1 201 ? -35.784 -6.377 -5.332 1.00 85.62 201 GLN A N 1
ATOM 1624 C CA . GLN A 1 201 ? -36.521 -6.871 -6.488 1.00 85.62 201 GLN A CA 1
ATOM 1625 C C . GLN A 1 201 ? -38.004 -7.060 -6.139 1.00 85.62 201 GLN A C 1
ATOM 1627 O O . GLN A 1 201 ? -38.863 -6.524 -6.835 1.00 85.62 201 GLN A O 1
ATOM 1632 N N . ALA A 1 202 ? -38.311 -7.688 -4.997 1.00 89.19 202 ALA A N 1
ATOM 1633 C CA . ALA A 1 202 ? -39.679 -7.861 -4.512 1.00 89.19 202 ALA A CA 1
ATOM 1634 C C . ALA A 1 202 ? -40.390 -6.520 -4.266 1.00 89.19 202 ALA A C 1
ATOM 1636 O O . ALA A 1 202 ? -41.548 -6.345 -4.644 1.00 89.19 202 ALA A O 1
ATOM 1637 N N . HIS A 1 203 ? -39.708 -5.538 -3.668 1.00 87.62 203 HIS A N 1
ATOM 1638 C CA . HIS A 1 203 ? -40.259 -4.197 -3.469 1.00 87.62 203 HIS A CA 1
ATOM 1639 C C . HIS A 1 203 ? -40.430 -3.443 -4.785 1.00 87.62 203 HIS A C 1
ATOM 1641 O O . HIS A 1 203 ? -41.432 -2.755 -4.964 1.00 87.62 203 HIS A O 1
ATOM 1647 N N . ARG A 1 204 ? -39.493 -3.583 -5.722 1.00 89.44 204 ARG A N 1
ATOM 1648 C CA . ARG A 1 204 ? -39.569 -2.979 -7.052 1.00 89.44 204 ARG A CA 1
ATOM 1649 C C . ARG A 1 204 ? -40.730 -3.551 -7.861 1.00 89.44 204 ARG A C 1
ATOM 1651 O O . ARG A 1 204 ? -41.445 -2.777 -8.494 1.00 89.44 204 ARG A O 1
ATOM 1658 N N . ASP A 1 205 ? -40.948 -4.859 -7.807 1.00 88.62 205 ASP A N 1
ATOM 1659 C CA . ASP A 1 205 ? -42.072 -5.521 -8.466 1.00 88.62 205 ASP A CA 1
ATOM 1660 C C . ASP A 1 205 ? -43.399 -5.157 -7.788 1.00 88.62 205 ASP A C 1
ATOM 1662 O O . ASP A 1 205 ? -44.344 -4.778 -8.474 1.00 88.62 205 ASP A O 1
ATOM 1666 N N . ALA A 1 206 ? -43.447 -5.100 -6.452 1.00 87.31 206 ALA A N 1
ATOM 1667 C CA . ALA A 1 206 ? -44.620 -4.621 -5.717 1.00 87.31 206 ALA A CA 1
ATOM 1668 C C . ALA A 1 206 ? -44.949 -3.148 -6.015 1.00 87.31 206 ALA A C 1
ATOM 1670 O O . ALA A 1 206 ? -46.124 -2.783 -6.110 1.00 87.31 206 ALA A O 1
ATOM 1671 N N . ILE A 1 207 ? -43.931 -2.292 -6.175 1.00 82.12 207 ILE A N 1
ATOM 1672 C CA . ILE A 1 207 ? -44.112 -0.921 -6.656 1.00 82.12 207 ILE A CA 1
ATOM 1673 C C . ILE A 1 207 ? -44.644 -0.974 -8.079 1.00 82.12 207 ILE A C 1
ATOM 1675 O O . ILE A 1 207 ? -45.637 -0.327 -8.337 1.00 82.12 207 ILE A O 1
ATOM 1679 N N . LYS A 1 208 ? -44.064 -1.749 -8.994 1.00 78.81 208 LYS A N 1
ATOM 1680 C CA . LYS A 1 208 ? -44.508 -1.814 -10.393 1.00 78.81 208 LYS A CA 1
ATOM 1681 C C . LYS A 1 208 ? -45.952 -2.309 -10.549 1.00 78.81 208 LYS A C 1
ATOM 1683 O O . LYS A 1 208 ? -46.669 -1.786 -11.395 1.00 78.81 208 LYS A O 1
ATOM 1688 N N . GLU A 1 209 ? -46.383 -3.271 -9.736 1.00 78.81 209 GLU A N 1
ATOM 1689 C CA . GLU A 1 209 ? -47.760 -3.783 -9.722 1.00 78.81 209 GLU A CA 1
ATOM 1690 C C . GLU A 1 209 ? -48.756 -2.787 -9.115 1.00 78.81 209 GLU A C 1
ATOM 1692 O O . GLU A 1 209 ? -49.863 -2.625 -9.626 1.00 78.81 209 GLU A O 1
ATOM 1697 N N . LYS A 1 210 ? -48.378 -2.104 -8.025 1.00 70.19 210 LYS A N 1
ATOM 1698 C CA . LYS A 1 210 ? -49.246 -1.129 -7.334 1.00 70.19 210 LYS A CA 1
ATOM 1699 C C . LYS A 1 210 ? -49.153 0.279 -7.905 1.00 70.19 210 LYS A C 1
ATOM 1701 O O . LYS A 1 210 ? -50.019 1.112 -7.638 1.00 70.19 210 LYS A O 1
ATOM 1706 N N . LEU A 1 211 ? -48.126 0.553 -8.696 1.00 66.06 211 LEU A N 1
ATOM 1707 C CA . LEU A 1 211 ? -47.994 1.737 -9.520 1.00 66.06 211 LEU A CA 1
ATOM 1708 C C . LEU A 1 211 ? -48.894 1.521 -10.731 1.00 66.06 211 LEU A C 1
ATOM 1710 O O . LEU A 1 211 ? -48.438 1.356 -11.860 1.00 66.06 211 LEU A O 1
ATOM 1714 N N . TYR A 1 212 ? -50.204 1.561 -10.483 1.00 60.59 212 TYR A N 1
ATOM 1715 C CA . TYR A 1 212 ? -51.143 1.998 -11.497 1.00 60.59 212 TYR A CA 1
ATOM 1716 C C . TYR A 1 212 ? -50.554 3.292 -12.026 1.00 60.59 212 TYR A C 1
ATOM 1718 O O . TYR A 1 212 ? -50.501 4.273 -11.282 1.00 60.59 212 TYR A O 1
ATOM 1726 N N . ILE A 1 213 ? -50.001 3.251 -13.243 1.00 59.47 213 ILE A N 1
ATOM 1727 C CA . ILE A 1 213 ? -49.498 4.421 -13.949 1.00 59.47 213 ILE A CA 1
ATOM 1728 C C . ILE A 1 213 ? -50.615 5.428 -13.825 1.00 59.47 213 ILE A C 1
ATOM 1730 O O . ILE A 1 213 ? -51.674 5.235 -14.415 1.00 59.47 213 ILE A O 1
ATOM 1734 N N . VAL A 1 214 ? -50.379 6.373 -12.922 1.00 58.88 214 VAL A N 1
ATOM 1735 C CA . VAL A 1 214 ? -51.231 7.453 -12.469 1.00 58.88 214 VAL A CA 1
ATOM 1736 C C . VAL A 1 214 ? -52.549 7.443 -13.246 1.00 58.88 214 VAL A C 1
ATOM 1738 O O . VAL A 1 214 ? -52.554 7.930 -14.379 1.00 58.88 214 VAL A O 1
ATOM 1741 N N . HIS A 1 215 ? -53.624 6.823 -12.710 1.00 62.94 215 HIS A N 1
ATOM 1742 C CA . HIS A 1 215 ? -54.942 6.843 -13.378 1.00 62.94 215 HIS A CA 1
ATOM 1743 C C . HIS A 1 215 ? -55.140 8.269 -13.903 1.00 62.94 215 HIS A C 1
ATOM 1745 O O . HIS A 1 215 ? -54.838 9.179 -13.130 1.00 62.94 215 HIS A O 1
ATOM 1751 N N . PRO A 1 216 ? -55.534 8.513 -15.167 1.00 72.25 216 PRO A N 1
ATOM 1752 C CA . PRO A 1 216 ? -55.360 9.816 -15.824 1.00 72.25 216 PRO A CA 1
ATOM 1753 C C . PRO A 1 216 ? -55.764 11.031 -14.968 1.00 72.25 216 PRO A C 1
ATOM 1755 O O . PRO A 1 216 ? -55.114 12.074 -15.001 1.00 72.25 216 PRO A O 1
ATOM 1758 N N . THR A 1 217 ? -56.764 10.856 -14.107 1.00 73.25 217 THR A N 1
ATOM 1759 C CA . THR A 1 217 ? -57.177 11.775 -13.039 1.00 73.25 217 THR A CA 1
ATOM 1760 C C . THR A 1 217 ? -56.064 12.168 -12.053 1.00 73.25 217 THR A C 1
ATOM 1762 O O . THR A 1 217 ? -55.847 13.348 -11.810 1.00 73.25 217 THR A O 1
ATOM 1765 N N . HIS A 1 218 ? -55.313 11.222 -11.489 1.00 72.88 218 HIS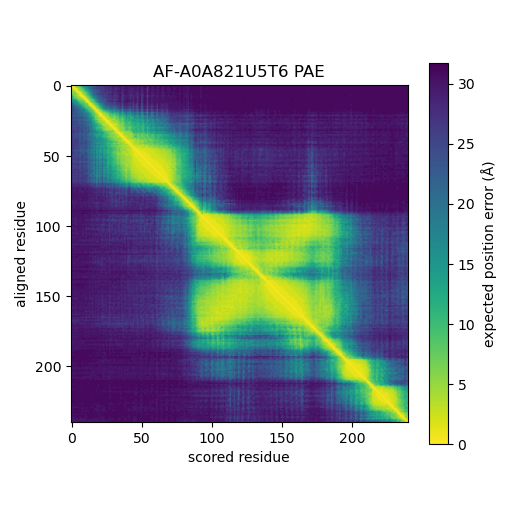 A N 1
ATOM 1766 C CA . HIS A 1 218 ? -54.191 11.495 -10.588 1.00 72.88 218 HIS A CA 1
ATOM 1767 C C . HIS A 1 218 ? -53.030 12.203 -11.309 1.00 72.88 218 HIS A C 1
ATOM 1769 O O . HIS A 1 218 ? -52.331 13.005 -10.690 1.00 72.88 218 HIS A O 1
ATOM 1775 N N . ARG A 1 219 ? -52.847 11.971 -12.621 1.00 75.25 219 ARG A N 1
ATOM 1776 C CA . ARG A 1 219 ? -51.849 12.698 -13.424 1.00 75.25 219 ARG A CA 1
ATOM 1777 C C . ARG A 1 219 ? -52.260 14.156 -13.560 1.00 75.25 219 ARG A C 1
ATOM 1779 O O . ARG A 1 219 ? -51.431 15.038 -13.376 1.00 75.25 219 ARG A O 1
ATOM 1786 N N . GLN A 1 220 ? -53.543 14.400 -13.817 1.00 80.00 220 GLN A N 1
ATOM 1787 C CA . GLN A 1 220 ? -54.104 15.749 -13.858 1.00 80.00 220 GLN A CA 1
ATOM 1788 C C . GLN A 1 220 ? -54.001 16.452 -12.499 1.00 80.00 220 GLN A C 1
ATOM 1790 O O . GLN A 1 220 ? -53.628 17.621 -12.459 1.00 80.00 220 GLN A O 1
ATOM 1795 N N . VAL A 1 221 ? -54.254 15.749 -11.387 1.00 82.44 221 VAL A N 1
ATOM 1796 C CA . VAL A 1 221 ? -54.067 16.303 -10.033 1.00 82.44 221 VAL A CA 1
ATOM 1797 C C . VAL A 1 221 ? -52.603 16.674 -9.794 1.00 82.44 221 VAL A C 1
ATOM 1799 O O . VAL A 1 221 ? -52.333 17.776 -9.330 1.00 82.44 221 VAL A O 1
ATOM 1802 N N . LEU A 1 222 ? -51.650 15.813 -10.163 1.00 80.25 222 LEU A N 1
ATOM 1803 C CA . LEU A 1 222 ? -50.222 16.120 -10.044 1.00 80.25 222 LEU A CA 1
ATOM 1804 C C . LEU A 1 222 ? -49.797 17.288 -10.938 1.00 80.25 222 LEU A C 1
ATOM 1806 O O . LEU A 1 222 ? -49.049 1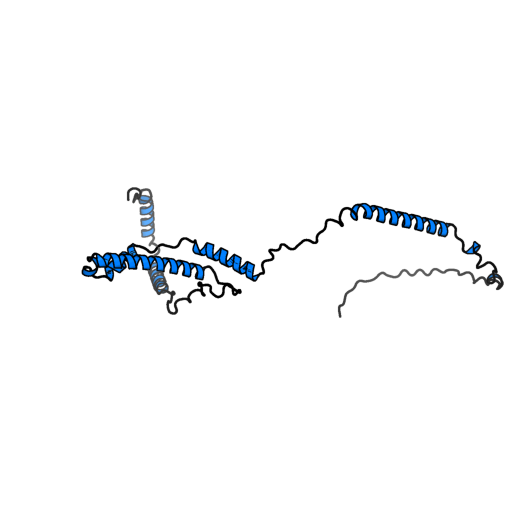8.147 -10.482 1.00 80.25 222 LEU A O 1
ATOM 1810 N N . GLU A 1 223 ? -50.284 17.372 -12.178 1.00 80.81 223 GLU A N 1
ATOM 1811 C CA . GLU A 1 223 ? -50.023 18.519 -13.056 1.00 80.81 223 GLU A CA 1
ATOM 1812 C C . GLU A 1 223 ? -50.611 19.820 -12.486 1.00 80.81 223 GLU A C 1
ATOM 1814 O O . GLU A 1 223 ? -49.963 20.866 -12.554 1.00 80.81 223 GLU A O 1
ATOM 1819 N N . LEU A 1 224 ? -51.802 19.767 -11.883 1.00 85.31 224 LEU A N 1
ATOM 1820 C CA . LEU A 1 224 ? -52.435 20.910 -11.222 1.00 85.31 224 LEU A CA 1
ATOM 1821 C C . LEU A 1 224 ? -51.645 21.345 -9.980 1.00 85.31 224 LEU A C 1
ATOM 1823 O O . LEU A 1 224 ? -51.326 22.526 -9.826 1.00 85.31 224 LEU A O 1
ATOM 1827 N N . CYS A 1 225 ? -51.288 20.398 -9.111 1.00 78.38 225 CYS A N 1
ATOM 1828 C CA . CYS A 1 225 ? -50.455 20.640 -7.937 1.00 78.38 225 CYS A CA 1
ATOM 1829 C C . CYS A 1 225 ? -49.087 21.188 -8.340 1.00 78.38 225 CYS A C 1
ATOM 1831 O O . CYS A 1 225 ? -48.627 22.152 -7.745 1.00 78.38 225 CYS A O 1
ATOM 1833 N N . ASN A 1 226 ? -48.461 20.657 -9.389 1.00 80.31 226 ASN A N 1
ATOM 1834 C CA . ASN A 1 226 ? -47.176 21.160 -9.851 1.00 80.31 226 ASN A CA 1
ATOM 1835 C C . ASN A 1 226 ? -47.297 22.595 -10.385 1.00 80.31 226 ASN A C 1
ATOM 1837 O O . ASN A 1 226 ? -46.521 23.455 -9.990 1.00 80.31 226 ASN A O 1
ATOM 1841 N N . LYS A 1 227 ? -48.313 22.902 -11.202 1.00 84.00 227 LYS A N 1
ATOM 1842 C CA . LYS A 1 227 ? -48.551 24.272 -11.696 1.00 84.00 227 LYS A CA 1
ATOM 1843 C C . LYS A 1 227 ? -48.824 25.277 -10.574 1.00 84.00 227 LYS A C 1
ATOM 1845 O O . LYS A 1 227 ? -48.436 26.435 -10.689 1.00 84.00 227 LYS A O 1
ATOM 1850 N N . THR A 1 228 ? -49.501 24.853 -9.510 1.00 81.94 228 THR A N 1
ATOM 1851 C CA . THR A 1 228 ? -49.900 25.739 -8.403 1.00 81.94 228 THR A CA 1
ATOM 1852 C C . THR A 1 228 ? -48.832 25.867 -7.316 1.00 81.94 228 THR A C 1
ATOM 1854 O O . THR A 1 228 ? -48.682 26.946 -6.742 1.00 81.94 228 THR A O 1
ATOM 1857 N N . LEU A 1 229 ? -48.076 24.798 -7.045 1.00 78.44 229 LEU A N 1
ATOM 1858 C CA . LEU A 1 229 ? -47.093 24.728 -5.962 1.00 78.44 229 LEU A CA 1
ATOM 1859 C C . LEU A 1 229 ? -45.649 24.962 -6.425 1.00 78.44 229 LEU A C 1
ATOM 1861 O O . LEU A 1 229 ? -44.898 25.528 -5.645 1.00 78.44 229 LEU A O 1
ATOM 1865 N N . SER A 1 230 ? -45.248 24.629 -7.664 1.00 76.56 230 SER A N 1
ATOM 1866 C CA . SER A 1 230 ? -43.880 24.916 -8.162 1.00 76.56 230 SER A CA 1
ATOM 1867 C C . SER A 1 230 ? -43.442 26.380 -8.024 1.00 76.56 230 SER A C 1
ATOM 1869 O O . SER A 1 230 ? -42.300 26.610 -7.632 1.00 76.56 230 SER A O 1
ATOM 1871 N N . PRO A 1 231 ? -44.284 27.395 -8.318 1.00 76.44 231 PRO A N 1
ATOM 1872 C CA . PRO A 1 231 ? -43.866 28.785 -8.147 1.00 76.44 231 PRO A CA 1
ATOM 1873 C C . PRO A 1 231 ? -43.837 29.231 -6.675 1.00 76.44 231 PRO A C 1
ATOM 1875 O O . PRO A 1 231 ? -43.407 30.347 -6.389 1.00 76.44 231 PRO A O 1
ATOM 1878 N N . ARG A 1 232 ? -44.292 28.399 -5.728 1.00 70.81 232 ARG A N 1
ATOM 1879 C CA . ARG A 1 232 ? -44.245 28.686 -4.291 1.00 70.81 232 ARG A CA 1
ATOM 1880 C C . ARG A 1 232 ? -43.083 27.920 -3.664 1.00 70.81 232 ARG A C 1
ATOM 1882 O O . ARG A 1 232 ? -43.082 26.696 -3.614 1.00 70.81 232 ARG A O 1
ATOM 1889 N N . ILE A 1 233 ? -42.101 28.648 -3.139 1.00 67.12 233 ILE A N 1
ATOM 1890 C CA . ILE A 1 233 ? -41.018 28.068 -2.334 1.00 67.12 233 ILE A CA 1
ATOM 1891 C C . ILE A 1 233 ? -41.657 27.459 -1.080 1.00 67.12 233 ILE A C 1
ATOM 1893 O O . ILE A 1 233 ? -42.097 28.187 -0.193 1.00 67.12 233 ILE A O 1
ATOM 1897 N N . MET A 1 234 ? -41.769 26.130 -1.033 1.00 63.44 234 MET A N 1
ATOM 1898 C CA . MET A 1 234 ? -42.458 25.438 0.063 1.00 63.44 234 MET A CA 1
ATOM 1899 C C . MET A 1 234 ? -41.604 25.360 1.335 1.00 63.44 234 MET A C 1
ATOM 1901 O O . MET A 1 234 ? -42.157 25.310 2.429 1.00 63.44 234 MET A O 1
ATOM 1905 N N . VAL A 1 235 ? -40.271 25.381 1.207 1.00 66.50 235 VAL A N 1
ATOM 1906 C CA . VAL A 1 235 ? -39.326 25.377 2.334 1.00 66.50 235 VAL A CA 1
ATOM 1907 C C . VAL A 1 235 ? -38.078 26.179 1.954 1.00 66.50 235 VAL A C 1
ATOM 1909 O O . VAL A 1 235 ? -37.432 25.880 0.951 1.00 66.50 235 VAL A O 1
A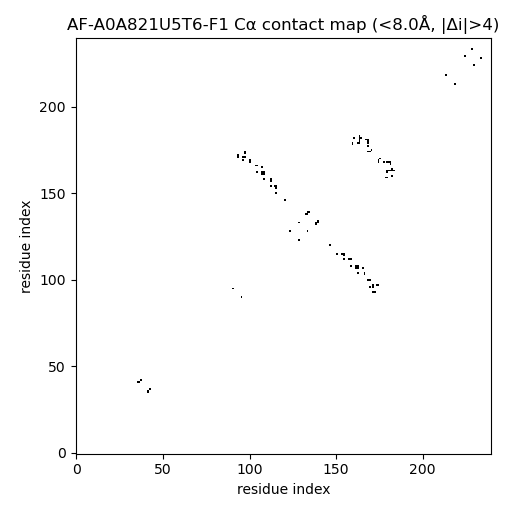TOM 1912 N N . ASP A 1 236 ? -37.745 27.198 2.751 1.00 66.25 236 ASP A N 1
ATOM 1913 C CA . ASP A 1 236 ? -36.507 27.975 2.627 1.00 66.25 236 ASP A CA 1
ATOM 1914 C C . ASP A 1 236 ? -35.455 27.430 3.605 1.00 66.25 236 ASP A C 1
ATOM 1916 O O . ASP A 1 236 ? -35.498 27.689 4.809 1.00 66.25 236 ASP A O 1
ATOM 1920 N N . PHE A 1 237 ? -34.507 26.648 3.087 1.00 62.38 237 PHE A N 1
ATOM 1921 C CA . PHE A 1 237 ? -33.437 26.029 3.878 1.00 62.38 237 PHE A CA 1
ATOM 1922 C C . PHE A 1 237 ? -32.337 27.007 4.309 1.00 62.38 237 PHE A C 1
ATOM 1924 O O . PHE A 1 237 ? -31.375 26.596 4.944 1.00 62.38 237 PHE A O 1
ATOM 1931 N N . LYS A 1 238 ? -32.456 28.305 4.007 1.00 64.81 238 LYS A N 1
ATOM 1932 C CA . LYS A 1 238 ? -31.509 29.317 4.504 1.00 64.81 238 LYS A CA 1
ATOM 1933 C C . LYS A 1 238 ? -31.745 29.713 5.968 1.00 64.81 238 LYS A C 1
ATOM 1935 O O . LYS A 1 238 ? -31.004 30.539 6.494 1.00 64.81 238 LYS A O 1
ATOM 1940 N N . ARG A 1 239 ? -32.787 29.169 6.609 1.00 55.09 239 ARG A N 1
ATOM 1941 C CA . ARG A 1 239 ? -33.165 29.434 8.010 1.00 55.09 239 ARG A CA 1
ATOM 1942 C C . ARG A 1 239 ? -33.140 28.201 8.926 1.00 55.09 239 ARG A C 1
ATOM 1944 O O . ARG A 1 239 ? -33.674 28.287 10.030 1.00 55.09 239 ARG A O 1
ATOM 1951 N N . ILE A 1 240 ? -32.531 27.096 8.492 1.00 44.94 240 ILE A N 1
ATOM 1952 C CA . ILE A 1 240 ? -32.196 25.952 9.360 1.00 44.94 240 ILE A CA 1
ATOM 1953 C C . ILE A 1 240 ? -30.687 25.939 9.576 1.00 44.94 240 ILE A C 1
ATOM 1955 O O . ILE A 1 240 ? -29.965 26.099 8.568 1.00 44.94 240 ILE A O 1
#

Radius of gyration: 52.72 Å; Cα contacts (8 Å, |Δi|>4): 57; chains: 1; bounding box: 119×55×140 Å

Sequence (240 aa):
MNGKGGSPPSLSTNRKSNKVVLPQIQRHPAYFEDPYKNSILFSFKLKDRQDEMLKRIVLEHAKQEEQAALEPYDVKYRSRVKSPEYPKTCLSEDRAIRTNYHYMKERVAHLPITPASDESFKHIIDRFIDKKLKEGPQMKSVIQRIVNETKVLYENSMKKSQLQHVLVAPNVKGLENEIAGPPLPDPVGCDFSSPWEDSFQAHRDAIKEKLYIVHPTHRQVLELCNKTLSPRIMVDFKRI

pLDDT: mean 76.59, std 14.76, range [34.28, 97.19]

Solvent-accessible surface area (backbone atoms only — not comparable to full-atom values): 15415 Å² total; per-residue (Å²): 139,86,87,78,87,90,85,86,88,85,81,85,83,90,74,90,73,87,72,88,74,75,76,84,79,85,71,61,73,68,73,80,64,52,94,58,74,83,36,65,80,75,72,60,50,71,65,62,56,51,52,53,52,50,52,49,53,53,52,52,50,52,51,51,52,52,49,64,63,43,58,74,50,59,73,72,48,74,84,70,69,73,73,85,72,72,67,92,75,73,61,53,70,64,54,48,53,50,54,51,48,52,53,50,49,54,54,58,67,66,52,90,70,86,73,80,58,68,64,60,53,51,52,50,49,63,74,76,49,57,71,80,56,59,70,38,74,71,43,44,54,50,51,53,48,51,53,52,51,48,48,54,51,47,53,54,49,51,48,46,50,51,42,22,74,75,49,78,78,68,100,41,95,90,51,85,83,55,85,55,50,79,56,79,74,75,70,86,85,70,69,80,80,49,72,58,56,63,51,48,50,52,50,51,50,51,44,59,71,69,49,60,75,53,56,70,66,56,43,51,50,51,53,50,48,45,70,67,42,67,85,46,84,89,73,75,73,88,79,111

Mean predicted aligned error: 21.86 Å